Protein AF-A0A0D1Z682-F1 (afdb_monomer_lite)

InterPro domains:
  IPR002616 tRNA-guanine(15) transglycosylase-like [PF01702] (73-341)
  IPR002616 tRNA-guanine(15) transglycosylase-like [TIGR00449] (72-341)
  IPR004803 tRNA-guanine transglycosylase [TIGR00430] (72-340)
  IPR036511 Queuine tRNA-ribosyltransferase-like [G3DSA:3.20.20.105] (52-348)
  IPR036511 Queuine tRNA-ribosyltransferase-like [SSF51713] (62-341)

Structure (mmCIF, N/CA/C/O backbone):
data_AF-A0A0D1Z682-F1
#
_entry.id   AF-A0A0D1Z682-F1
#
loop_
_atom_site.group_PDB
_atom_site.id
_atom_site.type_symbol
_atom_site.label_atom_id
_atom_site.label_alt_id
_atom_site.label_comp_id
_atom_site.label_asym_id
_atom_site.label_entity_id
_atom_site.label_seq_id
_atom_site.pdbx_PDB_ins_code
_atom_site.Cartn_x
_atom_site.Cartn_y
_atom_site.Cartn_z
_atom_site.occupancy
_atom_site.B_iso_or_equiv
_atom_site.auth_seq_id
_atom_site.auth_comp_id
_atom_site.auth_asym_id
_atom_site.auth_atom_id
_atom_site.pdbx_PDB_model_num
ATOM 1 N N . MET A 1 1 ? -57.766 16.992 -7.139 1.00 34.31 1 MET A N 1
ATOM 2 C CA . MET A 1 1 ? -58.456 16.010 -8.002 1.00 34.31 1 MET A CA 1
ATOM 3 C C . MET A 1 1 ? -57.848 14.645 -7.687 1.00 34.31 1 MET A C 1
ATOM 5 O O . MET A 1 1 ? -56.644 14.502 -7.834 1.00 34.31 1 MET A O 1
ATOM 9 N N . ARG A 1 2 ? -58.614 13.731 -7.074 1.00 30.12 2 ARG A N 1
ATOM 10 C CA . ARG A 1 2 ? -58.179 12.359 -6.725 1.00 30.12 2 ARG A CA 1
ATOM 11 C C . ARG A 1 2 ? -58.286 11.432 -7.943 1.00 30.12 2 ARG A C 1
ATOM 13 O O . ARG A 1 2 ? -59.047 11.766 -8.845 1.00 30.12 2 ARG A O 1
ATOM 20 N N . LEU A 1 3 ? -57.608 10.277 -7.831 1.00 28.02 3 LEU A N 1
ATOM 21 C CA . LEU A 1 3 ? -57.695 8.972 -8.537 1.00 28.02 3 LEU A CA 1
ATOM 22 C C . LEU A 1 3 ? -56.283 8.594 -9.050 1.00 28.02 3 LEU A C 1
ATOM 24 O O . LEU A 1 3 ? -55.631 9.441 -9.640 1.00 28.02 3 LEU A O 1
ATOM 28 N N . THR A 1 4 ? -55.694 7.407 -8.878 1.00 30.62 4 THR A N 1
ATOM 29 C CA . THR A 1 4 ? -56.055 6.135 -8.222 1.00 30.62 4 THR A CA 1
ATOM 30 C C . THR A 1 4 ? -54.788 5.268 -8.133 1.00 30.62 4 THR A C 1
ATOM 32 O O . THR A 1 4 ? -53.846 5.452 -8.897 1.00 30.62 4 THR A O 1
ATOM 35 N N . SER A 1 5 ? -54.798 4.312 -7.207 1.00 32.88 5 SER A N 1
ATOM 36 C CA . SER A 1 5 ? -53.811 3.255 -6.963 1.00 32.88 5 SER A CA 1
ATOM 37 C C . SER A 1 5 ? -53.534 2.326 -8.154 1.00 32.88 5 SER A C 1
ATOM 39 O O . SER A 1 5 ? -54.472 1.898 -8.823 1.00 32.88 5 SER A O 1
ATOM 41 N N . GLY A 1 6 ? -52.282 1.882 -8.291 1.00 26.70 6 GLY A N 1
ATOM 42 C CA . GLY A 1 6 ? -51.899 0.720 -9.096 1.00 26.70 6 GLY A CA 1
ATOM 43 C C . GLY A 1 6 ? -50.639 0.067 -8.530 1.00 26.70 6 GLY A C 1
ATOM 44 O O . GLY A 1 6 ? -49.540 0.573 -8.721 1.00 26.70 6 GLY A O 1
ATOM 45 N N . ALA A 1 7 ? -50.805 -1.038 -7.803 1.00 28.64 7 ALA A N 1
ATOM 46 C CA . ALA A 1 7 ? -49.713 -1.926 -7.429 1.00 28.64 7 ALA A CA 1
ATOM 47 C C . ALA A 1 7 ? -49.334 -2.781 -8.644 1.00 28.64 7 ALA A C 1
ATOM 49 O O . ALA A 1 7 ? -50.204 -3.428 -9.226 1.00 28.64 7 ALA A O 1
ATOM 50 N N . ILE A 1 8 ? -48.052 -2.815 -9.007 1.00 28.89 8 ILE A N 1
ATOM 51 C CA . ILE A 1 8 ? -47.519 -3.774 -9.977 1.00 28.89 8 ILE A CA 1
ATOM 52 C C . ILE A 1 8 ? -46.281 -4.430 -9.365 1.00 28.89 8 ILE A C 1
ATOM 54 O O . ILE A 1 8 ? -45.268 -3.795 -9.089 1.00 28.89 8 ILE A O 1
ATOM 58 N N . ASN A 1 9 ? -46.430 -5.725 -9.116 1.00 29.06 9 ASN A N 1
ATOM 59 C CA . ASN A 1 9 ? -45.418 -6.665 -8.669 1.00 29.06 9 ASN A CA 1
ATOM 60 C C . ASN A 1 9 ? -44.794 -7.286 -9.928 1.00 29.06 9 ASN A C 1
ATOM 62 O O . ASN A 1 9 ? -45.524 -7.908 -10.699 1.00 29.06 9 ASN A O 1
ATOM 66 N N . VAL A 1 10 ? -43.488 -7.123 -10.162 1.00 29.28 10 VAL A N 1
ATOM 67 C CA . VAL A 1 10 ? -42.787 -7.838 -11.244 1.00 29.28 10 VAL A CA 1
ATOM 68 C C . VAL A 1 10 ? -41.435 -8.336 -10.742 1.00 29.28 10 VAL A C 1
ATOM 70 O O . VAL A 1 10 ? -40.470 -7.589 -10.617 1.00 29.28 10 VAL A O 1
ATOM 73 N N . ARG A 1 11 ? -41.385 -9.647 -10.483 1.00 28.69 11 ARG A N 1
ATOM 74 C CA . ARG A 1 11 ? -40.167 -10.462 -10.511 1.00 28.69 11 ARG A CA 1
ATOM 75 C C . ARG A 1 11 ? -39.637 -10.487 -11.946 1.00 28.69 11 ARG A C 1
ATOM 77 O O . ARG A 1 11 ? -40.374 -10.893 -12.841 1.00 28.69 11 ARG A O 1
ATOM 84 N N . ALA A 1 12 ? -38.367 -10.153 -12.153 1.00 31.06 12 ALA A N 1
ATOM 85 C CA . ALA A 1 12 ? -37.675 -10.397 -13.415 1.00 31.06 12 ALA A CA 1
ATOM 86 C C . ALA A 1 12 ? -36.599 -11.476 -13.217 1.00 31.06 12 ALA A C 1
ATOM 88 O O . ALA A 1 12 ? -35.565 -11.246 -12.596 1.00 31.06 12 ALA A O 1
ATOM 89 N N . ASN A 1 13 ? -36.890 -12.669 -13.741 1.00 28.73 13 ASN A N 1
ATOM 90 C CA . ASN A 1 13 ? -35.917 -13.706 -14.072 1.00 28.73 13 ASN A CA 1
ATOM 91 C C . ASN A 1 13 ? -35.217 -13.293 -15.373 1.00 28.73 13 ASN A C 1
ATOM 93 O O . ASN A 1 13 ? -35.901 -13.075 -16.372 1.00 28.73 13 ASN A O 1
ATOM 97 N N . ILE A 1 14 ? -33.884 -13.257 -15.395 1.00 28.58 14 ILE A N 1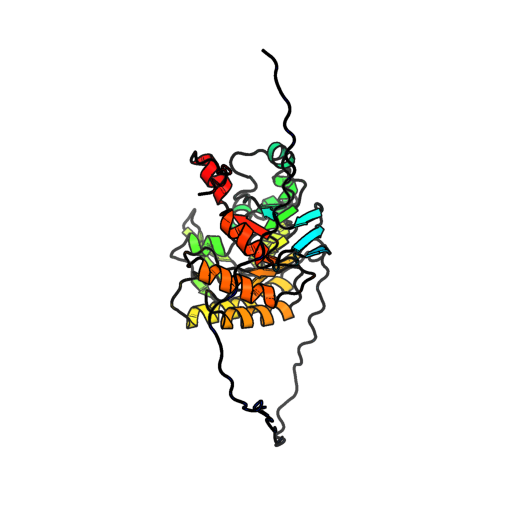
ATOM 98 C CA . ILE A 1 14 ? -33.106 -13.161 -16.637 1.00 28.58 14 ILE A CA 1
ATOM 99 C C . ILE A 1 14 ? -32.046 -14.267 -16.623 1.00 28.58 14 ILE A C 1
ATOM 101 O O . ILE A 1 14 ? -30.942 -14.097 -16.125 1.00 28.58 14 ILE A O 1
ATOM 105 N N . PHE A 1 15 ? -32.415 -15.420 -17.177 1.00 27.53 15 PHE A N 1
ATOM 106 C CA . PHE A 1 15 ? -31.502 -16.422 -17.724 1.00 27.53 15 PHE A CA 1
ATOM 107 C C . PHE A 1 15 ? -32.187 -17.006 -18.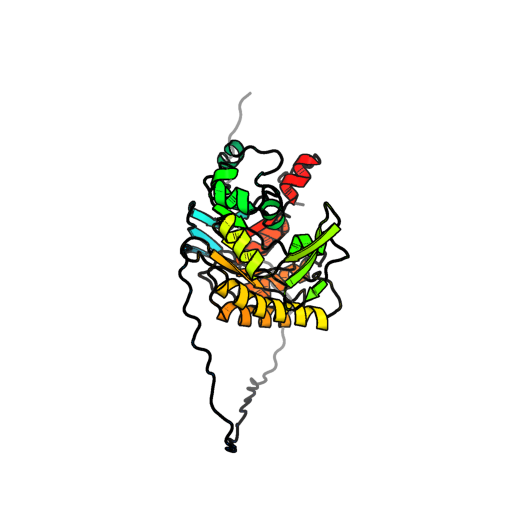956 1.00 27.53 15 PHE A C 1
ATOM 109 O O . PHE A 1 15 ? -33.027 -17.889 -18.828 1.00 27.53 15 PHE A O 1
ATOM 116 N N . HIS A 1 16 ? -31.868 -16.490 -20.144 1.00 26.36 16 HIS A N 1
ATOM 117 C CA . HIS A 1 16 ? -32.037 -17.232 -21.393 1.00 26.36 16 HIS A CA 1
ATOM 118 C C . HIS A 1 16 ? -31.362 -16.509 -22.561 1.00 26.36 16 HIS A C 1
ATOM 120 O O . HIS A 1 16 ? -31.971 -15.668 -23.210 1.00 26.36 16 HIS A O 1
ATOM 126 N N . THR A 1 17 ? -30.135 -16.917 -22.885 1.00 26.45 17 THR A N 1
ATOM 127 C CA . THR A 1 17 ? -29.610 -16.828 -24.257 1.00 26.45 17 THR A CA 1
ATOM 128 C C . THR A 1 17 ? -28.473 -17.829 -24.437 1.00 26.45 17 THR A C 1
ATOM 130 O O . THR A 1 17 ? -27.297 -17.524 -24.297 1.00 26.45 17 THR A O 1
ATOM 133 N N . ALA A 1 18 ? -28.844 -19.070 -24.747 1.00 26.00 18 ALA A N 1
ATOM 134 C CA . ALA A 1 18 ? -27.958 -20.042 -25.374 1.00 26.00 18 ALA A CA 1
ATOM 135 C C . ALA A 1 18 ? -28.811 -21.039 -26.163 1.00 26.00 18 ALA A C 1
ATOM 137 O O . ALA A 1 18 ? -29.516 -21.847 -25.560 1.00 26.00 18 ALA A O 1
ATOM 138 N N . LYS A 1 19 ? -28.754 -20.957 -27.498 1.00 27.47 19 LYS A N 1
ATOM 139 C CA . LYS A 1 19 ? -28.725 -22.091 -28.443 1.00 27.47 19 LYS A CA 1
ATOM 140 C C . LYS A 1 19 ? -29.002 -21.613 -29.865 1.00 27.47 19 LYS A C 1
ATOM 142 O O . LYS A 1 19 ? -30.110 -21.185 -30.155 1.00 27.47 19 LYS A O 1
ATOM 147 N N . ALA A 1 20 ? -28.026 -21.822 -30.743 1.00 26.23 20 ALA A N 1
ATOM 148 C CA . ALA A 1 20 ? -28.220 -22.536 -32.005 1.00 26.23 20 ALA A CA 1
ATOM 149 C C . ALA A 1 20 ? -26.874 -22.635 -32.734 1.00 26.23 20 ALA A C 1
ATOM 151 O O . ALA A 1 20 ? -26.481 -21.641 -33.315 1.00 26.23 20 ALA A O 1
ATOM 152 N N . ILE A 1 21 ? -26.205 -23.800 -32.708 1.00 28.91 21 ILE A N 1
ATOM 153 C CA . ILE A 1 21 ? -25.606 -24.464 -33.889 1.00 28.91 21 ILE A CA 1
ATOM 154 C C . ILE A 1 21 ? -25.585 -25.980 -33.597 1.00 28.91 21 ILE A C 1
ATOM 156 O O . ILE A 1 21 ? -25.164 -26.429 -32.533 1.00 28.91 21 ILE A O 1
ATOM 160 N N . THR A 1 22 ? -26.124 -26.753 -34.534 1.00 29.08 22 THR A N 1
ATOM 161 C CA . THR A 1 22 ? -26.471 -28.180 -34.475 1.00 29.08 22 THR A CA 1
ATOM 162 C C . THR A 1 22 ? -25.376 -29.126 -34.998 1.00 29.08 22 THR A C 1
ATOM 164 O O . THR A 1 22 ? -24.870 -28.943 -36.097 1.00 29.08 22 THR A O 1
ATOM 167 N N . THR A 1 23 ? -25.111 -30.182 -34.213 1.00 28.16 23 THR A N 1
ATOM 168 C CA . THR A 1 23 ? -24.868 -31.612 -34.550 1.00 28.16 23 THR A CA 1
ATOM 169 C C . THR A 1 23 ? -24.000 -32.038 -35.752 1.00 28.16 23 THR A C 1
ATOM 171 O O . THR A 1 23 ? -24.423 -31.901 -36.896 1.00 28.16 23 THR A O 1
ATOM 174 N N . ARG A 1 24 ? -22.947 -32.834 -35.475 1.00 25.44 24 ARG A N 1
ATOM 175 C CA . ARG A 1 24 ? -22.820 -34.272 -35.851 1.00 25.44 24 ARG A CA 1
ATOM 176 C C . ARG A 1 24 ? -21.665 -34.962 -35.078 1.00 25.44 24 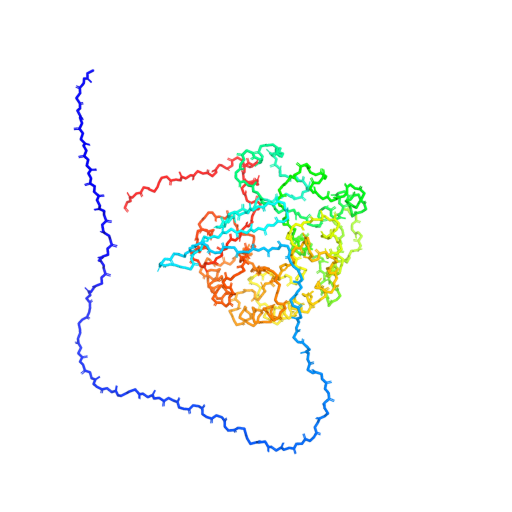ARG A C 1
ATOM 178 O O . ARG A 1 24 ? -20.758 -34.260 -34.643 1.00 25.44 24 ARG A O 1
ATOM 185 N N . PRO A 1 25 ? -21.702 -36.297 -34.860 1.00 30.86 25 PRO A N 1
ATOM 186 C CA . PRO A 1 25 ? -20.889 -36.982 -33.851 1.00 30.86 25 PRO A CA 1
ATOM 187 C C . PRO A 1 25 ? -19.700 -37.754 -34.447 1.00 30.86 25 PRO A C 1
ATOM 189 O O . PRO A 1 25 ? -19.856 -38.453 -35.443 1.00 30.86 25 PRO A O 1
ATOM 192 N N . HIS A 1 26 ? -18.541 -37.719 -33.785 1.00 28.77 26 HIS A N 1
ATOM 193 C CA . HIS A 1 26 ? -17.483 -38.716 -33.973 1.00 28.77 26 HIS A CA 1
ATOM 194 C C . HIS A 1 26 ? -16.818 -39.057 -32.635 1.00 28.77 26 HIS A C 1
ATOM 196 O O . HIS A 1 26 ? -16.382 -38.179 -31.895 1.00 28.77 26 HIS A O 1
ATOM 202 N N . LEU A 1 27 ? -16.773 -40.359 -32.340 1.00 27.61 27 LEU A N 1
ATOM 203 C CA . LEU A 1 27 ? -16.013 -40.959 -31.249 1.00 27.61 27 LEU A CA 1
ATOM 204 C C . LEU A 1 27 ? -14.507 -40.741 -31.458 1.00 27.61 27 LEU A C 1
ATOM 206 O O . LEU A 1 27 ? -13.980 -41.144 -32.492 1.00 27.61 27 LEU A O 1
ATOM 210 N N . ALA A 1 28 ? -13.806 -40.244 -30.437 1.00 28.08 28 ALA A N 1
ATOM 211 C CA . ALA A 1 28 ? -12.386 -40.522 -30.218 1.00 28.08 28 ALA A CA 1
ATOM 212 C C . ALA A 1 28 ? -12.018 -40.298 -28.738 1.00 28.08 28 ALA A C 1
ATOM 214 O O . ALA A 1 28 ? -12.538 -39.410 -28.072 1.00 28.08 28 ALA A O 1
ATOM 215 N N . ARG A 1 29 ? -11.163 -41.188 -28.234 1.00 27.22 29 ARG A N 1
ATOM 216 C CA . ARG A 1 29 ? -10.797 -41.450 -26.832 1.00 27.22 29 ARG A CA 1
ATOM 217 C C . ARG A 1 29 ? -10.006 -40.304 -26.169 1.00 27.22 29 ARG A C 1
ATOM 219 O O . ARG A 1 29 ? -9.329 -39.565 -26.880 1.00 27.22 29 ARG A O 1
ATOM 226 N N . PRO A 1 30 ? -9.985 -40.206 -24.824 1.00 28.98 30 PRO A N 1
ATOM 227 C CA . PRO A 1 30 ? -9.113 -39.264 -24.129 1.00 28.98 30 PRO A CA 1
ATOM 228 C C . PRO A 1 30 ? -7.648 -39.725 -24.188 1.00 28.98 30 PRO A C 1
ATOM 230 O O . PRO A 1 30 ? -7.302 -40.809 -23.718 1.00 28.98 30 PRO A O 1
ATOM 233 N N . TYR A 1 31 ? -6.787 -38.885 -24.764 1.00 27.20 31 TYR A N 1
ATOM 234 C CA . TYR A 1 31 ? -5.334 -39.003 -24.660 1.00 27.20 31 TYR A CA 1
ATOM 235 C C . TYR A 1 31 ? -4.888 -38.470 -23.294 1.00 27.20 31 TYR A C 1
ATOM 237 O O . TYR A 1 31 ? -4.933 -37.270 -23.037 1.00 27.20 31 TYR A O 1
ATOM 245 N N . ALA A 1 32 ? -4.458 -39.378 -22.421 1.00 27.05 32 ALA A N 1
ATOM 246 C CA . ALA A 1 32 ? -3.692 -39.057 -21.226 1.00 27.05 32 ALA A CA 1
ATOM 247 C C . ALA A 1 32 ? -2.210 -38.931 -21.614 1.00 27.05 32 ALA A C 1
ATOM 249 O O . ALA A 1 32 ? -1.637 -39.870 -22.164 1.00 27.05 32 ALA A O 1
ATOM 250 N N . PHE A 1 33 ? -1.590 -37.786 -21.331 1.00 25.84 33 PHE A N 1
ATOM 251 C CA . PHE A 1 33 ? -0.136 -37.630 -21.382 1.00 25.84 33 PHE A CA 1
ATOM 252 C C . PHE A 1 33 ? 0.453 -37.979 -20.008 1.00 25.84 33 PHE A C 1
ATOM 254 O O . PHE A 1 33 ? 0.129 -37.297 -19.036 1.00 25.84 33 PHE A O 1
ATOM 261 N N . PRO A 1 34 ? 1.332 -38.989 -19.889 1.00 28.48 34 PRO A N 1
ATOM 262 C CA . PRO A 1 34 ? 2.141 -39.171 -18.699 1.00 28.48 34 PRO A CA 1
ATOM 263 C C . PRO A 1 34 ? 3.485 -38.466 -18.909 1.00 28.48 34 PRO A C 1
ATOM 265 O O . PRO A 1 34 ? 4.316 -38.912 -19.698 1.00 28.48 34 PRO A O 1
ATOM 268 N N . VAL A 1 35 ? 3.730 -37.375 -18.186 1.00 28.47 35 VAL A N 1
ATOM 269 C CA . VAL A 1 35 ? 5.087 -36.835 -18.036 1.00 28.47 35 VAL A CA 1
ATOM 270 C C . VAL A 1 35 ? 5.659 -37.414 -16.745 1.00 28.47 35 VAL A C 1
ATOM 272 O O . VAL A 1 35 ? 5.465 -36.870 -15.664 1.00 28.47 35 VAL A O 1
ATOM 275 N N . SER A 1 36 ? 6.333 -38.562 -16.849 1.00 24.72 36 SER A N 1
ATOM 276 C CA . SER A 1 36 ? 7.194 -39.074 -15.780 1.00 24.72 36 SER A CA 1
ATOM 277 C C . SER A 1 36 ? 8.627 -38.618 -16.049 1.00 24.72 36 SER A C 1
ATOM 279 O O . SER A 1 36 ? 9.314 -39.192 -16.896 1.00 24.72 36 SER A O 1
ATOM 281 N N . ILE A 1 37 ? 9.098 -37.597 -15.338 1.00 28.19 37 ILE A N 1
ATOM 282 C CA . ILE A 1 37 ? 10.524 -37.262 -15.313 1.00 28.19 37 ILE A CA 1
ATOM 283 C C . ILE A 1 37 ? 11.161 -38.131 -14.226 1.00 28.19 37 ILE A C 1
ATOM 285 O O . ILE A 1 37 ? 10.944 -37.922 -13.035 1.00 28.19 37 ILE A O 1
ATOM 289 N N . ARG A 1 38 ? 11.917 -39.153 -14.641 1.00 24.69 38 ARG A N 1
ATOM 290 C CA . ARG A 1 38 ? 12.793 -39.919 -13.747 1.00 24.69 38 ARG A CA 1
ATOM 291 C C . ARG A 1 38 ? 14.069 -39.111 -13.525 1.00 24.69 38 ARG A C 1
ATOM 293 O O . ARG A 1 38 ? 14.864 -38.975 -14.448 1.00 24.69 38 ARG A O 1
ATOM 300 N N . TYR A 1 39 ? 14.284 -38.617 -12.310 1.00 27.52 39 TYR A N 1
ATOM 301 C CA . TYR A 1 39 ? 15.606 -38.164 -11.879 1.00 27.52 39 TYR A CA 1
ATOM 302 C C . TYR A 1 39 ? 16.444 -39.389 -11.495 1.00 27.52 39 TYR A C 1
ATOM 304 O O . TYR A 1 39 ? 16.193 -40.042 -10.484 1.00 27.52 39 TYR A O 1
ATOM 312 N N . THR A 1 40 ? 17.442 -39.719 -12.309 1.00 26.75 40 THR A N 1
ATOM 313 C CA . THR A 1 40 ? 18.557 -40.580 -11.902 1.00 26.75 40 THR A CA 1
ATOM 314 C C . THR A 1 40 ? 19.508 -39.748 -11.047 1.00 26.75 40 THR A C 1
ATOM 316 O O . THR A 1 40 ? 20.167 -38.844 -11.553 1.00 26.75 40 THR A O 1
ATOM 319 N N . SER A 1 41 ? 19.555 -40.034 -9.746 1.00 26.59 41 SER A N 1
ATOM 320 C CA . SER A 1 41 ? 20.523 -39.441 -8.822 1.00 26.59 41 SER A CA 1
ATOM 321 C C . SER A 1 41 ? 21.897 -40.077 -9.040 1.00 26.59 41 SER A C 1
ATOM 323 O O . SER A 1 41 ? 22.144 -41.207 -8.623 1.00 26.59 41 SER A O 1
ATOM 325 N N . THR A 1 42 ? 22.795 -39.361 -9.709 1.00 28.39 42 THR A N 1
ATOM 326 C CA . THR A 1 42 ? 24.240 -39.542 -9.541 1.00 28.39 42 THR A CA 1
ATOM 327 C C . THR A 1 42 ? 24.671 -38.695 -8.353 1.00 28.39 42 THR A C 1
ATOM 329 O O . THR A 1 42 ? 24.683 -37.467 -8.432 1.00 28.39 42 THR A O 1
ATOM 332 N N . MET A 1 43 ? 25.004 -39.355 -7.241 1.00 29.28 43 MET A N 1
ATOM 333 C CA . MET A 1 43 ? 25.613 -38.716 -6.078 1.00 29.28 43 MET A CA 1
ATOM 334 C C . MET A 1 43 ? 26.942 -38.072 -6.485 1.00 29.28 43 MET A C 1
ATOM 336 O O . MET A 1 43 ? 27.903 -38.754 -6.831 1.00 29.28 43 MET A O 1
ATOM 340 N N . SER A 1 44 ? 27.002 -36.749 -6.418 1.00 29.00 44 SER A N 1
ATOM 341 C CA . SER A 1 44 ? 28.245 -36.002 -6.268 1.00 29.00 44 SER A CA 1
ATOM 342 C C . SER A 1 44 ? 28.058 -35.080 -5.077 1.00 29.00 44 SER A C 1
ATOM 344 O O . SER A 1 44 ? 27.147 -34.258 -5.035 1.00 29.00 44 SER A O 1
ATOM 346 N N . THR A 1 45 ? 28.876 -35.313 -4.060 1.00 31.70 45 THR A N 1
ATOM 347 C CA . THR A 1 45 ? 28.912 -34.599 -2.788 1.00 31.70 45 THR A CA 1
ATOM 348 C C . THR A 1 45 ? 29.189 -33.115 -3.014 1.00 31.70 45 THR A C 1
ATOM 350 O O . THR A 1 45 ? 30.313 -32.742 -3.348 1.00 31.70 45 THR A O 1
ATOM 353 N N . MET A 1 46 ? 28.179 -32.271 -2.802 1.00 30.31 46 MET A N 1
ATOM 354 C CA . MET A 1 46 ? 28.341 -30.833 -2.600 1.00 30.31 46 MET A CA 1
ATOM 355 C C . MET A 1 46 ? 27.759 -30.435 -1.243 1.00 30.31 46 MET A C 1
ATOM 357 O O . MET A 1 46 ? 26.774 -31.000 -0.774 1.00 30.31 46 MET A O 1
ATOM 361 N N . SER A 1 47 ? 28.464 -29.514 -0.596 1.00 30.06 47 SER A N 1
ATOM 362 C CA . SER A 1 47 ? 28.345 -29.116 0.803 1.00 30.06 47 SER A CA 1
ATOM 363 C C . SER A 1 47 ? 26.942 -28.653 1.216 1.00 30.06 47 SER A C 1
ATOM 365 O O . SER A 1 47 ? 26.385 -27.735 0.617 1.00 30.06 47 SER A O 1
ATOM 367 N N . SER A 1 48 ? 26.437 -29.217 2.317 1.00 30.36 48 SER A N 1
ATOM 368 C CA . SER A 1 48 ? 25.493 -28.571 3.246 1.00 30.36 48 SER A CA 1
ATOM 369 C C . SER A 1 48 ? 26.025 -27.181 3.634 1.00 30.36 48 SER A C 1
ATOM 371 O O . SER A 1 48 ? 27.227 -27.059 3.847 1.00 30.36 48 SER A O 1
ATOM 373 N N . SER A 1 49 ? 25.281 -26.089 3.789 1.00 31.62 49 SER A N 1
ATOM 374 C CA . SER A 1 49 ? 23.882 -25.843 4.169 1.00 31.62 49 SER A CA 1
ATOM 375 C C . SER A 1 49 ? 23.651 -24.324 4.018 1.00 31.62 49 SER A C 1
ATOM 377 O O . SER A 1 49 ? 24.557 -23.558 4.333 1.00 31.62 49 SER A O 1
ATOM 379 N N . SER A 1 50 ? 22.487 -23.843 3.581 1.00 28.95 50 SER A N 1
ATOM 380 C CA . SER A 1 50 ? 21.504 -23.297 4.528 1.00 28.95 50 SER A CA 1
ATOM 381 C C . SER A 1 50 ? 20.075 -23.529 4.031 1.00 28.95 50 SER A C 1
ATOM 383 O O . SER A 1 50 ? 19.626 -22.906 3.070 1.00 28.95 50 SER A O 1
ATOM 385 N N . VAL A 1 51 ? 19.353 -24.415 4.711 1.00 33.06 51 VAL A N 1
ATOM 386 C CA . VAL A 1 51 ? 17.890 -24.434 4.667 1.00 33.06 51 VAL A CA 1
ATOM 387 C C . VAL A 1 51 ? 17.447 -23.183 5.422 1.00 33.06 51 VAL A C 1
ATOM 389 O O . VAL A 1 51 ? 17.766 -23.044 6.601 1.00 33.06 51 VAL A O 1
ATOM 392 N N . THR A 1 52 ? 16.811 -22.235 4.737 1.00 36.56 52 THR A N 1
ATOM 393 C CA . THR A 1 52 ? 16.165 -21.088 5.379 1.00 36.56 52 THR A CA 1
ATOM 394 C C . THR A 1 52 ? 15.079 -21.619 6.307 1.00 36.56 52 THR A C 1
ATOM 396 O O . THR A 1 52 ? 14.212 -22.383 5.879 1.00 36.56 52 THR A O 1
ATOM 399 N N . GLU A 1 53 ? 15.154 -21.275 7.594 1.00 37.12 53 GLU A N 1
ATOM 400 C CA . GLU A 1 53 ? 14.065 -21.575 8.521 1.00 37.12 53 GLU A CA 1
ATOM 401 C C . GLU A 1 53 ? 12.754 -20.968 7.996 1.00 37.12 53 GLU A C 1
ATOM 403 O O . GLU A 1 53 ? 12.785 -19.891 7.390 1.00 37.12 53 GLU A O 1
ATOM 408 N N . PRO A 1 54 ? 11.600 -21.632 8.198 1.00 44.09 54 PRO A N 1
ATOM 409 C CA . PRO A 1 54 ? 10.317 -21.040 7.852 1.00 44.09 54 PRO A CA 1
ATOM 410 C C . PRO A 1 54 ? 10.184 -19.708 8.592 1.00 44.09 54 PRO A C 1
ATOM 412 O O . PRO A 1 54 ? 10.290 -19.673 9.818 1.00 44.09 54 PRO A O 1
ATOM 415 N N . HIS A 1 55 ? 9.979 -18.617 7.849 1.00 54.28 55 HIS A N 1
ATOM 416 C CA . HIS A 1 55 ? 9.756 -17.298 8.432 1.00 54.28 55 HIS A CA 1
ATOM 417 C C . HIS A 1 55 ? 8.619 -17.400 9.453 1.00 54.28 55 HIS A C 1
ATOM 419 O O . HIS A 1 55 ? 7.470 -17.679 9.106 1.00 54.28 55 HIS A O 1
ATOM 425 N N . THR A 1 56 ? 8.948 -17.231 10.732 1.00 55.81 56 THR A N 1
ATOM 426 C CA . THR A 1 56 ? 7.962 -17.171 11.805 1.00 55.81 56 THR A CA 1
ATOM 427 C C . THR A 1 56 ? 7.059 -15.975 11.544 1.00 55.81 56 THR A C 1
ATOM 429 O O . THR A 1 56 ? 7.536 -14.847 11.406 1.00 55.81 56 THR A O 1
ATOM 432 N N . ARG A 1 57 ? 5.748 -16.233 11.433 1.00 66.06 57 ARG A N 1
ATOM 433 C CA . ARG A 1 57 ? 4.729 -15.200 11.219 1.00 66.06 57 ARG A CA 1
ATOM 434 C C . ARG A 1 57 ? 4.943 -14.079 12.232 1.00 66.06 57 ARG A C 1
ATOM 436 O O . ARG A 1 57 ? 4.871 -14.325 13.437 1.00 66.06 57 ARG A O 1
ATOM 443 N N . GLN A 1 58 ? 5.218 -12.867 11.746 1.00 67.94 58 GLN A N 1
ATOM 444 C CA . GLN A 1 58 ? 5.346 -11.722 12.639 1.00 67.94 58 GLN A CA 1
ATOM 445 C C . GLN A 1 58 ? 4.015 -11.491 13.367 1.00 67.94 58 GLN A C 1
ATOM 447 O O . GLN A 1 58 ? 2.948 -11.693 12.771 1.00 67.94 58 GLN A O 1
ATOM 452 N N . PRO A 1 59 ? 4.057 -11.086 14.646 1.00 79.31 59 PRO A N 1
ATOM 453 C CA . PRO A 1 59 ? 2.848 -10.688 15.341 1.00 79.31 59 PRO A CA 1
ATOM 454 C C . PRO A 1 59 ? 2.157 -9.546 14.587 1.00 79.31 59 PRO A C 1
ATOM 456 O O . PRO A 1 59 ? 2.796 -8.780 13.869 1.00 79.31 59 PRO A O 1
ATOM 459 N N . SER A 1 60 ? 0.834 -9.475 14.681 1.00 87.06 60 SER A N 1
ATOM 460 C CA . SER A 1 60 ? 0.041 -8.528 13.905 1.00 87.06 60 SER A CA 1
ATOM 461 C C . SER A 1 60 ? -1.203 -8.138 14.682 1.00 87.06 60 SER A C 1
ATOM 463 O O . SER A 1 60 ? -1.939 -9.005 15.153 1.00 87.06 60 SER A O 1
ATOM 465 N N . ALA A 1 61 ? -1.453 -6.832 14.767 1.00 91.06 61 ALA A N 1
ATOM 466 C CA . ALA A 1 61 ? -2.702 -6.290 15.302 1.00 91.06 61 ALA A CA 1
ATOM 467 C C . ALA A 1 61 ? -3.911 -6.546 14.388 1.00 91.06 61 ALA A C 1
ATOM 469 O O . ALA A 1 61 ? -5.050 -6.345 14.804 1.00 91.06 61 ALA A O 1
ATOM 470 N N . LEU A 1 62 ? -3.671 -6.929 13.132 1.00 96.19 62 LEU A N 1
ATOM 471 C CA . LEU A 1 62 ? -4.702 -7.104 12.123 1.00 96.19 62 LEU A CA 1
ATOM 472 C C . LEU A 1 62 ? -5.359 -8.474 12.243 1.00 96.19 62 LEU A C 1
ATOM 474 O O . LEU A 1 62 ? -4.709 -9.519 12.148 1.00 96.19 62 LEU A O 1
ATOM 478 N N . THR A 1 63 ? -6.685 -8.459 12.336 1.00 96.25 63 THR A N 1
ATOM 479 C CA . THR A 1 63 ? -7.520 -9.644 12.127 1.00 96.25 63 THR A CA 1
ATOM 480 C C . THR A 1 63 ? -8.515 -9.397 10.996 1.00 96.25 63 THR A C 1
ATOM 482 O O . THR A 1 63 ? -8.881 -8.259 10.693 1.00 96.25 63 THR A O 1
ATOM 485 N N . PHE A 1 64 ? -8.899 -10.472 10.310 1.00 97.44 64 PHE A N 1
ATOM 486 C CA . PHE A 1 64 ? -9.716 -10.418 9.102 1.00 97.44 64 PHE A CA 1
ATOM 487 C C . PHE A 1 64 ? -10.867 -11.417 9.205 1.00 97.44 64 PHE A C 1
ATOM 489 O O . PHE A 1 64 ? -10.642 -12.630 9.193 1.00 97.44 64 PHE A O 1
ATOM 496 N N . ASP A 1 65 ? -12.091 -10.897 9.251 1.00 97.81 65 ASP A N 1
ATOM 497 C CA . ASP A 1 65 ? -13.314 -11.688 9.355 1.00 97.81 65 ASP A CA 1
ATOM 498 C C . ASP A 1 65 ? -14.032 -11.713 8.008 1.00 97.81 65 ASP A C 1
ATOM 500 O O . ASP A 1 65 ? -14.600 -10.711 7.573 1.00 97.81 65 ASP A O 1
ATOM 504 N N . LEU A 1 66 ? -14.014 -12.860 7.331 1.00 97.69 66 LEU A N 1
ATOM 505 C CA . LEU A 1 66 ? -14.739 -13.057 6.077 1.00 97.69 66 LEU A CA 1
ATOM 506 C C . LEU A 1 66 ? -16.202 -13.431 6.358 1.00 97.69 66 LEU A C 1
ATOM 508 O O . LEU A 1 66 ? -16.469 -14.505 6.892 1.00 97.69 66 LEU A O 1
ATOM 512 N N . HIS A 1 67 ? -17.145 -12.586 5.937 1.00 97.62 67 HIS A N 1
ATOM 513 C CA . HIS A 1 67 ? -18.580 -12.782 6.195 1.00 97.62 67 HIS A CA 1
ATOM 514 C C . HIS A 1 67 ? -19.287 -13.549 5.087 1.00 97.62 67 HIS A C 1
ATOM 516 O O . HIS A 1 67 ? -20.183 -14.352 5.342 1.00 97.62 67 HIS A O 1
ATOM 522 N N . GLY A 1 68 ? -18.917 -13.285 3.836 1.00 97.19 68 GLY A N 1
ATOM 523 C CA . GLY A 1 68 ? -19.628 -13.842 2.696 1.00 97.19 68 GLY A CA 1
ATOM 524 C C . GLY A 1 68 ? -18.915 -13.638 1.372 1.00 97.19 68 GLY A C 1
ATOM 525 O O . GLY A 1 68 ? -17.982 -12.843 1.247 1.00 97.19 68 GLY A O 1
ATOM 526 N N . ARG A 1 69 ? -19.379 -14.388 0.372 1.00 97.19 69 ARG A N 1
ATOM 527 C CA . ARG A 1 69 ? -18.855 -14.382 -0.995 1.00 97.19 69 ARG A CA 1
ATOM 528 C C . ARG A 1 69 ? -20.000 -14.247 -1.980 1.00 97.19 69 ARG A C 1
ATOM 530 O O . ARG A 1 69 ? -21.090 -14.774 -1.752 1.00 97.19 69 ARG A O 1
ATOM 537 N N . CYS A 1 70 ? -19.732 -13.577 -3.089 1.00 97.50 70 CYS A N 1
ATOM 538 C CA . CYS A 1 70 ? -20.623 -13.614 -4.233 1.00 97.50 70 CYS A CA 1
ATOM 539 C C . CYS A 1 70 ? -20.602 -15.017 -4.858 1.00 97.50 70 CYS A C 1
ATOM 541 O O . CYS A 1 70 ? -19.548 -15.632 -4.985 1.00 97.50 70 CYS A O 1
ATOM 543 N N . SER A 1 71 ? -21.759 -15.529 -5.277 1.00 96.75 71 SER A N 1
ATOM 544 C CA . SER A 1 71 ? -21.853 -16.818 -5.976 1.00 96.75 71 SER A CA 1
ATOM 545 C C . SER A 1 71 ? -21.468 -16.740 -7.458 1.00 96.75 71 SER A C 1
ATOM 547 O O . SER A 1 71 ? -21.234 -17.773 -8.079 1.00 96.75 71 SER A O 1
ATOM 549 N N . ALA A 1 72 ? -21.424 -15.532 -8.029 1.00 96.75 72 ALA A N 1
ATOM 550 C CA . ALA A 1 72 ? -21.207 -15.290 -9.457 1.00 96.75 72 ALA A CA 1
ATOM 551 C C . ALA A 1 72 ? -19.871 -14.596 -9.779 1.00 96.75 72 ALA A C 1
ATOM 553 O O . ALA A 1 72 ? -19.527 -14.448 -10.949 1.00 96.75 72 ALA A O 1
ATOM 554 N N . SER A 1 73 ? -19.129 -14.140 -8.769 1.00 97.69 73 SER A N 1
ATOM 555 C CA . SER A 1 73 ? -17.853 -13.435 -8.932 1.00 97.69 73 SER A CA 1
ATOM 556 C C . SER A 1 73 ? -16.917 -13.730 -7.759 1.00 97.69 73 SER A C 1
ATOM 558 O O . SER A 1 73 ? -17.293 -14.433 -6.824 1.00 97.69 73 SER A O 1
ATOM 560 N N . LYS A 1 74 ? -15.700 -13.177 -7.781 1.00 98.06 74 LYS A N 1
ATOM 561 C CA . LYS A 1 74 ? -14.718 -13.319 -6.693 1.00 98.06 74 LYS A CA 1
ATOM 562 C C . LYS A 1 74 ? -14.944 -12.316 -5.555 1.00 98.06 74 LYS A C 1
ATOM 564 O O . LYS A 1 74 ? -14.144 -12.277 -4.624 1.00 98.06 74 LYS A O 1
ATOM 569 N N . ALA A 1 75 ? -16.008 -11.511 -5.625 1.00 98.38 75 ALA A N 1
ATOM 570 C CA . ALA A 1 75 ? -16.318 -10.487 -4.635 1.00 98.38 75 ALA A CA 1
ATOM 571 C C . ALA A 1 75 ? -16.590 -11.078 -3.248 1.00 98.38 75 ALA A C 1
ATOM 573 O O . ALA A 1 75 ? -17.171 -12.161 -3.103 1.00 98.38 75 ALA A O 1
ATOM 574 N N . ARG A 1 76 ? -16.189 -10.327 -2.223 1.00 98.06 76 ARG A N 1
ATOM 575 C CA . ARG A 1 76 ? -16.203 -10.746 -0.821 1.00 98.06 76 ARG A CA 1
ATOM 576 C C . ARG A 1 76 ? -16.655 -9.589 0.055 1.00 98.06 76 ARG A C 1
ATOM 578 O O . ARG A 1 76 ? -16.376 -8.438 -0.263 1.00 98.06 76 ARG A O 1
ATOM 585 N N . ALA A 1 77 ? -17.329 -9.915 1.149 1.00 98.06 77 ALA A N 1
ATOM 586 C CA . ALA A 1 77 ? -17.639 -8.969 2.211 1.00 98.06 77 ALA A CA 1
ATOM 587 C C . ALA A 1 77 ? -16.921 -9.417 3.483 1.00 98.06 77 ALA A C 1
ATOM 589 O O . ALA A 1 77 ? -17.031 -10.583 3.878 1.00 98.06 77 ALA A O 1
ATOM 590 N N . SER A 1 78 ? -16.183 -8.509 4.110 1.00 98.06 78 SER A N 1
ATOM 591 C CA . SER A 1 78 ? -15.389 -8.809 5.300 1.00 98.06 78 SER A CA 1
ATOM 592 C C . SER A 1 78 ? -15.272 -7.604 6.228 1.00 98.06 78 SER A C 1
ATOM 594 O O . SER A 1 78 ? -15.577 -6.470 5.857 1.00 98.06 78 SER A O 1
ATOM 596 N N . THR A 1 79 ? -14.832 -7.853 7.457 1.00 98.19 79 THR A N 1
ATOM 597 C CA . THR A 1 79 ? -14.410 -6.811 8.392 1.00 98.19 79 THR A CA 1
ATOM 598 C C . THR A 1 79 ? -12.923 -6.958 8.672 1.00 98.19 79 THR A C 1
ATOM 600 O O . THR A 1 79 ? -12.440 -8.039 9.003 1.00 98.19 79 THR A O 1
ATOM 603 N N . LEU A 1 80 ? -12.206 -5.849 8.529 1.00 97.50 80 LEU A N 1
ATOM 604 C CA . LEU A 1 80 ? -10.805 -5.712 8.881 1.00 97.50 80 LEU A CA 1
ATOM 605 C C . LEU A 1 80 ? -10.713 -5.020 10.237 1.00 97.50 80 LEU A C 1
ATOM 607 O O . LEU A 1 80 ? -11.161 -3.882 10.370 1.00 97.50 80 LEU A O 1
ATOM 611 N N . HIS A 1 81 ? -10.141 -5.680 11.236 1.00 97.75 81 HIS A N 1
ATOM 612 C CA . HIS A 1 81 ? -9.898 -5.057 12.535 1.00 97.75 81 HIS A CA 1
ATOM 613 C C . HIS A 1 81 ? -8.476 -4.527 12.587 1.00 97.75 81 HIS A C 1
ATOM 615 O O . HIS A 1 81 ? -7.528 -5.229 12.240 1.00 97.75 81 HIS A O 1
ATOM 621 N N . LEU A 1 82 ? -8.353 -3.274 13.004 1.00 97.56 82 LEU A N 1
ATOM 622 C CA . LEU A 1 82 ? -7.105 -2.535 13.117 1.00 97.56 82 LEU A CA 1
ATOM 623 C C . LEU A 1 82 ? -7.072 -1.818 14.480 1.00 97.56 82 LEU A C 1
ATOM 625 O O . LEU A 1 82 ? -8.125 -1.671 15.112 1.00 97.56 82 LEU A O 1
ATOM 629 N N . PRO A 1 83 ? -5.894 -1.362 14.943 1.00 96.19 83 PRO A N 1
ATOM 630 C CA . PRO A 1 83 ? -5.746 -0.728 16.254 1.00 96.19 83 PRO A CA 1
ATOM 631 C C . PRO A 1 83 ? -6.696 0.450 16.514 1.00 96.19 83 PRO A C 1
ATOM 633 O O . PRO A 1 83 ? -7.183 0.589 17.634 1.00 96.19 83 PRO A O 1
ATOM 636 N N . HIS A 1 84 ? -6.994 1.267 15.497 1.00 96.25 84 HIS A N 1
ATOM 637 C CA . HIS A 1 84 ? -7.877 2.437 15.609 1.00 96.25 84 HIS A CA 1
ATOM 638 C C . HIS A 1 84 ? -9.294 2.187 15.055 1.00 96.25 84 HIS A C 1
ATOM 640 O O . HIS A 1 84 ? -10.004 3.112 14.656 1.00 96.25 84 HIS A O 1
ATOM 646 N N . GLY A 1 85 ? -9.739 0.927 15.063 1.00 95.38 85 GLY A N 1
ATOM 647 C CA . GLY A 1 85 ? -11.129 0.539 14.836 1.00 95.38 85 GLY A CA 1
ATOM 648 C C . GLY A 1 85 ? -11.335 -0.375 13.633 1.00 95.38 85 GLY A C 1
ATOM 649 O O . GLY A 1 85 ? -10.467 -0.549 12.781 1.00 95.38 85 GLY A O 1
ATOM 650 N N . SER A 1 86 ? -12.516 -0.978 13.558 1.00 96.94 86 SER A N 1
ATOM 651 C CA . SER A 1 86 ? -12.863 -1.903 12.480 1.00 96.94 86 SER A CA 1
ATOM 652 C C . SER A 1 86 ? -13.285 -1.175 11.201 1.00 96.94 86 SER A C 1
ATOM 654 O O . SER A 1 86 ? -13.924 -0.122 11.238 1.00 96.94 86 SER A O 1
ATOM 656 N N . VAL A 1 87 ? -12.982 -1.784 10.058 1.00 95.88 87 VAL A N 1
ATOM 657 C CA . VAL A 1 87 ? -13.260 -1.270 8.716 1.00 95.88 87 VAL A CA 1
ATOM 658 C C . VAL A 1 87 ? -14.045 -2.317 7.928 1.00 95.88 87 VAL A C 1
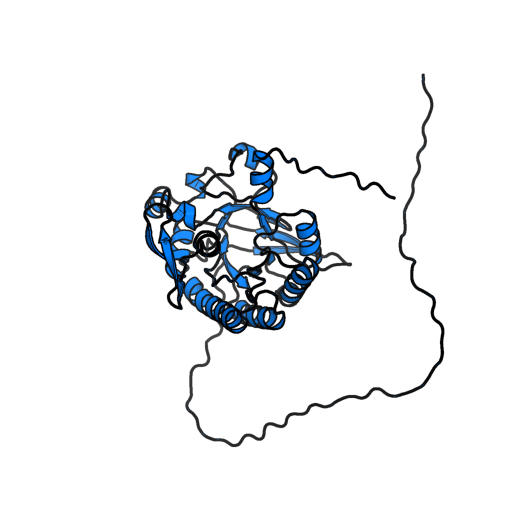ATOM 660 O O . VAL A 1 87 ? -13.661 -3.485 7.881 1.00 95.88 87 VAL A O 1
ATOM 663 N N . GLN A 1 88 ? -15.154 -1.911 7.308 1.00 96.94 88 GLN A N 1
ATOM 664 C CA . GLN A 1 88 ? -15.921 -2.782 6.415 1.00 96.94 88 GLN A CA 1
ATOM 665 C C . GLN A 1 88 ? -15.278 -2.815 5.031 1.00 96.94 88 GLN A C 1
ATOM 667 O O . GLN A 1 88 ? -14.896 -1.771 4.506 1.00 96.94 88 GLN A O 1
ATOM 672 N N . LEU A 1 89 ? -15.177 -4.007 4.449 1.00 96.88 89 LEU A N 1
ATOM 673 C CA . LEU A 1 89 ? -14.615 -4.235 3.124 1.00 96.88 89 LEU A CA 1
ATOM 674 C C . LEU A 1 89 ? -15.702 -4.750 2.158 1.00 96.88 89 LEU A C 1
ATOM 676 O O . LEU A 1 89 ? -16.518 -5.589 2.559 1.00 96.88 89 LEU A O 1
ATOM 680 N N . PRO A 1 90 ? -15.712 -4.290 0.890 1.00 96.56 90 PRO A N 1
ATOM 681 C CA . PRO A 1 90 ? -14.689 -3.453 0.260 1.00 96.56 90 PRO A CA 1
ATOM 682 C C . PRO A 1 90 ? -14.735 -1.966 0.664 1.00 96.56 90 PRO A C 1
ATOM 684 O O . PRO A 1 90 ? -15.804 -1.438 0.963 1.00 96.56 90 PRO A O 1
ATOM 687 N N . ILE A 1 91 ? -13.583 -1.282 0.642 1.00 95.12 91 ILE A N 1
ATOM 688 C CA . ILE A 1 91 ? -13.451 0.141 1.006 1.00 95.12 91 ILE A CA 1
ATOM 689 C C . ILE A 1 91 ? -12.671 0.956 -0.028 1.00 95.12 91 ILE A C 1
ATOM 691 O O . ILE A 1 91 ? -11.680 0.498 -0.595 1.00 95.12 91 ILE A O 1
ATOM 695 N N . PHE A 1 92 ? -13.088 2.210 -0.201 1.00 93.44 92 PHE A N 1
ATOM 696 C CA . PHE A 1 92 ? -12.314 3.255 -0.859 1.00 93.44 92 PHE A CA 1
ATOM 697 C C . PHE A 1 92 ? -11.721 4.215 0.184 1.00 93.44 92 PHE A C 1
ATOM 699 O O . PHE A 1 92 ? -12.450 4.762 1.012 1.00 93.44 92 PHE A O 1
ATOM 706 N N . MET A 1 93 ? -10.407 4.425 0.131 1.00 92.75 93 MET A N 1
ATOM 707 C CA . MET A 1 93 ? -9.650 5.273 1.047 1.00 92.75 93 MET A CA 1
ATOM 708 C C . MET A 1 93 ? -9.375 6.641 0.406 1.00 92.75 93 MET A C 1
ATOM 710 O O . MET A 1 93 ? -8.730 6.713 -0.646 1.00 92.75 93 MET A O 1
ATOM 714 N N . PRO A 1 94 ? -9.805 7.752 1.028 1.00 89.25 94 PRO A N 1
ATOM 715 C CA . PRO A 1 94 ? -9.404 9.078 0.584 1.00 89.25 94 PRO A CA 1
ATOM 716 C C . PRO A 1 94 ? -7.931 9.344 0.939 1.00 89.25 94 PRO A C 1
ATOM 718 O O . PRO A 1 94 ? -7.421 8.872 1.958 1.00 89.25 94 PRO A O 1
ATOM 721 N N . VAL A 1 95 ? -7.246 10.126 0.099 1.00 87.38 95 VAL A N 1
ATOM 722 C CA . VAL A 1 95 ? -5.802 10.389 0.225 1.00 87.38 95 VAL A CA 1
ATOM 723 C C . VAL A 1 95 ? -5.526 11.754 0.866 1.00 87.38 95 VAL A C 1
ATOM 725 O O . VAL A 1 95 ? -5.836 12.803 0.296 1.00 87.38 95 VAL A O 1
ATOM 728 N N . ALA A 1 96 ? -4.872 11.735 2.026 1.00 82.00 96 ALA A N 1
ATOM 729 C CA . ALA A 1 96 ? -4.419 12.877 2.809 1.00 82.00 96 ALA A CA 1
ATOM 730 C C . ALA A 1 96 ? -2.913 13.139 2.598 1.00 82.00 96 ALA A C 1
ATOM 732 O O . ALA A 1 96 ? -2.039 12.552 3.243 1.00 82.00 96 ALA A O 1
ATOM 733 N N . THR A 1 97 ? -2.595 14.059 1.683 1.00 72.44 97 THR A N 1
ATOM 734 C CA . THR A 1 97 ? -1.218 14.319 1.219 1.00 72.44 97 THR A CA 1
ATOM 735 C C . THR A 1 97 ? -0.327 15.000 2.268 1.00 72.44 97 THR A C 1
ATOM 737 O O . THR A 1 97 ? 0.882 14.840 2.207 1.00 72.44 97 THR A O 1
ATOM 740 N N . GLN A 1 98 ? -0.880 15.730 3.242 1.00 75.31 98 GLN A N 1
ATOM 741 C CA . GLN A 1 98 ? -0.118 16.389 4.318 1.00 75.31 98 GLN A CA 1
ATOM 742 C C . GLN A 1 98 ? -0.914 16.388 5.616 1.00 75.31 98 GLN A C 1
ATOM 744 O O . GLN A 1 98 ? -1.319 17.441 6.108 1.00 75.31 98 GLN A O 1
ATOM 749 N N . ALA A 1 99 ? -1.212 15.197 6.129 1.00 71.62 99 ALA A N 1
ATOM 750 C CA . ALA A 1 99 ? -1.999 15.084 7.353 1.00 71.62 99 ALA A CA 1
ATOM 751 C C . ALA A 1 99 ? -3.393 15.762 7.252 1.00 71.62 99 ALA A C 1
ATOM 753 O O . ALA A 1 99 ? -3.978 16.202 8.232 1.00 71.62 99 ALA A O 1
ATOM 754 N N . SER A 1 100 ? -3.902 15.938 6.034 1.00 73.62 100 SER A N 1
ATOM 755 C CA . SER A 1 100 ? -5.151 16.647 5.781 1.00 73.62 100 SER A CA 1
ATOM 756 C C . SER A 1 100 ? -5.763 16.176 4.472 1.00 73.62 100 SER A C 1
ATOM 758 O O . SER A 1 100 ? -5.069 16.035 3.456 1.00 73.62 100 SER A O 1
ATOM 760 N N . LEU A 1 101 ? -7.075 15.940 4.495 1.00 75.31 101 LEU A N 1
ATOM 761 C CA . LEU A 1 101 ? -7.874 15.853 3.282 1.00 75.31 101 LEU A CA 1
ATOM 762 C C . LEU A 1 101 ? -8.188 17.269 2.821 1.00 75.31 101 LEU A C 1
ATOM 764 O O . LEU A 1 101 ? -8.790 18.063 3.540 1.00 75.31 101 LEU A O 1
ATOM 768 N N . LYS A 1 102 ? -7.764 17.606 1.605 1.00 72.62 102 LYS A N 1
ATOM 769 C CA . LYS A 1 102 ? -8.017 18.938 1.055 1.00 72.62 102 LYS A CA 1
ATOM 770 C C . LYS A 1 102 ? -9.524 19.175 0.946 1.00 72.62 102 LYS A C 1
ATOM 772 O O . LYS A 1 102 ? -10.209 18.429 0.255 1.00 72.62 102 LYS A O 1
ATOM 777 N N . GLY A 1 103 ? -9.999 20.236 1.596 1.00 72.31 103 GLY A N 1
ATOM 778 C CA . GLY A 1 103 ? -11.392 20.680 1.531 1.00 72.31 103 GLY A CA 1
ATOM 779 C C . GLY A 1 103 ? -12.342 20.047 2.551 1.00 72.31 103 GLY A C 1
ATOM 780 O O . GLY A 1 103 ? -13.525 20.361 2.495 1.00 72.31 103 GLY A O 1
ATOM 781 N N . LEU A 1 104 ? -11.855 19.203 3.471 1.00 77.19 104 LEU A N 1
ATOM 782 C CA . LEU A 1 104 ? -12.665 18.603 4.538 1.00 77.19 104 LEU A CA 1
ATOM 783 C C . LEU A 1 104 ? -11.977 18.753 5.897 1.00 77.19 104 LEU A C 1
ATOM 785 O O . LEU A 1 104 ? -10.765 18.550 6.003 1.00 77.19 104 LEU A O 1
ATOM 789 N N . THR A 1 105 ? -12.744 19.082 6.936 1.00 79.12 105 THR A N 1
ATOM 790 C CA . THR A 1 105 ? -12.266 18.976 8.323 1.00 79.12 105 THR A CA 1
ATOM 791 C C . THR A 1 105 ? -12.329 17.521 8.800 1.00 79.12 105 THR A C 1
ATOM 793 O O . THR A 1 105 ? -13.073 16.721 8.220 1.00 79.12 105 THR A O 1
ATOM 796 N N . PRO A 1 106 ? -11.578 17.147 9.854 1.00 74.31 106 PRO A N 1
ATOM 797 C CA . PRO A 1 106 ? -11.736 15.846 10.486 1.00 74.31 106 PRO A CA 1
ATOM 798 C C . PRO A 1 106 ? -13.192 15.564 10.859 1.00 74.31 106 PRO A C 1
ATOM 800 O O . PRO A 1 106 ? -13.682 14.515 10.463 1.00 74.31 106 PRO A O 1
ATOM 803 N N . GLU A 1 107 ? -13.919 16.505 11.482 1.00 77.88 107 GLU A N 1
ATOM 804 C CA . GLU A 1 107 ? -15.322 16.284 11.876 1.00 77.88 107 GLU A CA 1
ATOM 805 C C . GLU A 1 107 ? -16.217 15.954 10.672 1.00 77.88 107 GLU A C 1
ATOM 807 O O . GLU A 1 107 ? -16.998 15.008 10.717 1.00 77.88 107 GLU A O 1
ATOM 812 N N . GLN A 1 108 ? -16.044 16.665 9.552 1.00 81.06 108 GLN A N 1
ATOM 813 C CA . GLN A 1 108 ? -16.783 16.376 8.318 1.00 81.06 108 GLN A CA 1
ATOM 814 C C . GLN A 1 108 ? -16.459 14.991 7.752 1.00 81.06 108 GLN A C 1
ATOM 816 O O . GLN A 1 108 ? -17.310 14.372 7.119 1.00 81.06 108 GLN A O 1
ATOM 821 N N . LEU A 1 109 ? -15.230 14.505 7.946 1.00 75.88 109 LEU A N 1
ATOM 822 C CA . LEU A 1 109 ? -14.846 13.152 7.562 1.00 75.88 109 LEU A CA 1
ATOM 823 C C . LEU A 1 109 ? -15.417 12.111 8.535 1.00 75.88 109 LEU A C 1
ATOM 825 O O . LEU A 1 109 ? -15.797 11.030 8.089 1.00 75.88 109 LEU A O 1
ATOM 829 N N . GLU A 1 110 ? -15.522 12.424 9.829 1.00 73.50 110 GLU A N 1
ATOM 830 C CA . GLU A 1 110 ? -16.142 11.547 10.833 1.00 73.50 110 GLU A CA 1
ATOM 831 C C . GLU A 1 110 ? -17.645 11.349 10.597 1.00 73.50 110 GLU A C 1
ATOM 833 O O . GLU A 1 110 ? -18.148 10.249 10.846 1.00 73.50 110 GLU A O 1
ATOM 838 N N . ASP A 1 111 ? -18.327 12.369 10.065 1.00 81.38 111 ASP A N 1
ATOM 839 C CA . ASP A 1 111 ? -19.724 12.296 9.612 1.00 81.38 111 ASP A CA 1
ATOM 840 C C . ASP A 1 111 ? -19.903 11.355 8.406 1.00 81.38 111 ASP A C 1
ATOM 842 O O . ASP A 1 111 ? -21.015 10.912 8.100 1.00 81.38 111 ASP A O 1
ATOM 846 N N . THR A 1 112 ? -18.813 11.009 7.715 1.00 78.38 112 THR A N 1
ATOM 847 C CA . THR A 1 112 ? -18.826 9.965 6.689 1.00 78.38 112 THR A CA 1
ATOM 848 C C . THR A 1 112 ? -18.573 8.583 7.292 1.00 78.38 112 THR A C 1
ATOM 850 O O . THR A 1 112 ? -18.047 8.411 8.391 1.00 78.38 112 THR A O 1
ATOM 853 N N . SER A 1 113 ? -18.861 7.536 6.523 1.00 78.44 113 SER A N 1
ATOM 854 C CA . SER A 1 113 ? -18.485 6.169 6.889 1.00 78.44 113 SER A CA 1
ATOM 855 C C . SER A 1 113 ? -16.983 5.874 6.721 1.00 78.44 113 SER A C 1
ATOM 857 O O . SER A 1 113 ? -16.581 4.716 6.820 1.00 78.44 113 SER A O 1
ATOM 859 N N . CYS A 1 114 ? -16.142 6.877 6.440 1.00 83.56 114 CYS A N 1
ATOM 860 C CA . CYS A 1 114 ? -14.704 6.699 6.276 1.00 83.56 114 CYS A CA 1
ATOM 861 C C . CYS A 1 114 ? -14.037 6.423 7.629 1.00 83.56 114 CYS A C 1
ATOM 863 O O . CYS A 1 114 ? -14.009 7.275 8.512 1.00 83.56 114 CYS A O 1
ATOM 865 N N . LYS A 1 115 ? -13.470 5.223 7.780 1.00 90.00 115 LYS A N 1
ATOM 866 C CA . LYS A 1 115 ? -12.739 4.786 8.987 1.00 90.00 115 LYS A CA 1
ATOM 867 C C . LYS A 1 115 ? -11.288 4.389 8.694 1.00 90.00 115 LYS A C 1
ATOM 869 O O . LYS A 1 115 ? -10.612 3.822 9.550 1.00 90.00 115 LYS A O 1
ATOM 874 N N . LEU A 1 116 ? -10.830 4.661 7.473 1.00 94.25 116 LEU A N 1
ATOM 875 C CA . LEU A 1 116 ? -9.470 4.420 7.011 1.00 94.25 116 LEU A CA 1
ATOM 876 C C . LEU A 1 116 ? -9.137 5.410 5.893 1.00 94.25 116 LEU A C 1
ATOM 878 O O . LEU A 1 116 ? -9.847 5.469 4.890 1.00 94.25 116 LEU A O 1
ATOM 882 N N . CYS A 1 117 ? -8.059 6.167 6.059 1.00 92.81 117 CYS A N 1
ATOM 883 C CA . CYS A 1 117 ? -7.541 7.074 5.039 1.00 92.81 117 CYS A CA 1
ATOM 884 C C . CYS A 1 117 ? -6.079 6.754 4.718 1.00 92.81 117 CYS A C 1
ATOM 886 O O . CYS A 1 117 ? -5.389 6.096 5.498 1.00 92.81 117 CYS A O 1
ATOM 888 N N . LEU A 1 118 ? -5.607 7.220 3.561 1.00 94.19 118 LEU A N 1
ATOM 889 C CA . LEU A 1 118 ? -4.206 7.091 3.178 1.00 94.19 118 LEU A CA 1
ATOM 890 C C . LEU A 1 118 ? -3.458 8.376 3.523 1.00 94.19 118 LEU A C 1
ATOM 892 O O . LEU A 1 118 ? -3.784 9.435 2.994 1.00 94.19 118 LEU A O 1
ATOM 896 N N . ASN A 1 119 ? -2.408 8.294 4.331 1.00 92.56 119 ASN A N 1
ATOM 897 C CA . ASN A 1 119 ? -1.441 9.368 4.493 1.00 92.56 119 ASN A CA 1
ATOM 898 C C . ASN A 1 119 ? -0.201 9.129 3.647 1.00 92.56 119 ASN A C 1
ATOM 900 O O . ASN A 1 119 ? 0.311 8.016 3.555 1.00 92.56 119 ASN A O 1
ATOM 904 N N . ASN A 1 120 ? 0.315 10.207 3.066 1.00 89.75 120 ASN A N 1
ATOM 905 C CA . ASN A 1 120 ? 1.547 10.104 2.316 1.00 89.75 120 ASN A CA 1
ATOM 906 C C . ASN A 1 120 ? 2.789 10.184 3.223 1.00 89.75 120 ASN A C 1
ATOM 908 O O . ASN A 1 120 ? 3.012 11.201 3.888 1.00 89.75 120 ASN A O 1
ATOM 912 N N . THR A 1 121 ? 3.622 9.144 3.201 1.00 89.31 121 THR A N 1
ATOM 913 C CA . THR A 1 121 ? 4.841 9.055 4.016 1.00 89.31 121 THR A CA 1
ATOM 914 C C . THR A 1 121 ? 5.877 10.098 3.643 1.00 89.31 121 THR A C 1
ATOM 916 O O . THR A 1 121 ? 6.479 10.705 4.528 1.00 89.31 121 THR A O 1
ATOM 919 N N . TYR A 1 122 ? 6.088 10.329 2.348 1.00 84.62 122 TYR A N 1
ATOM 920 C CA . TYR A 1 122 ? 7.115 11.252 1.873 1.00 84.62 122 TYR A CA 1
ATOM 921 C C . TYR A 1 122 ? 6.844 12.676 2.363 1.00 84.62 122 TYR A C 1
ATOM 923 O O . TYR A 1 122 ? 7.718 13.327 2.938 1.00 84.62 122 TYR A O 1
ATOM 931 N N . HIS A 1 123 ? 5.610 13.146 2.198 1.00 85.44 123 HIS A N 1
ATOM 932 C CA . HIS A 1 123 ? 5.249 14.492 2.616 1.00 85.44 123 HIS A CA 1
ATOM 933 C C . HIS A 1 123 ? 5.303 14.673 4.134 1.00 85.44 123 HIS A C 1
ATOM 935 O O . HIS A 1 123 ? 5.890 15.654 4.583 1.00 85.44 123 HIS A O 1
ATOM 941 N N . LEU A 1 124 ? 4.759 13.734 4.916 1.00 86.06 124 LEU A N 1
ATOM 942 C CA . LEU A 1 124 ? 4.795 13.799 6.383 1.00 86.06 124 LEU A CA 1
ATOM 943 C C . LEU A 1 124 ? 6.220 13.703 6.938 1.00 86.06 124 LEU A C 1
ATOM 945 O O . LEU A 1 124 ? 6.585 14.451 7.848 1.00 86.06 124 LEU A O 1
ATOM 949 N N . GLY A 1 125 ? 7.027 12.813 6.355 1.00 83.50 125 GLY A N 1
ATOM 950 C CA . GLY A 1 125 ? 8.422 12.591 6.721 1.00 83.50 125 GLY A CA 1
ATOM 951 C C . GLY A 1 125 ? 9.331 13.785 6.437 1.00 83.50 125 GLY A C 1
ATOM 952 O O . GLY A 1 125 ? 10.349 13.941 7.107 1.00 83.50 125 GLY A O 1
ATOM 953 N N . LEU A 1 126 ? 8.946 14.655 5.498 1.00 81.69 126 LEU A N 1
ATOM 954 C CA . LEU A 1 126 ? 9.629 15.919 5.222 1.00 81.69 126 LEU A CA 1
ATOM 955 C C . LEU A 1 126 ? 9.064 17.098 6.012 1.00 81.69 126 LEU A C 1
ATOM 957 O O . LEU A 1 126 ? 9.824 17.900 6.550 1.00 81.69 126 LEU A O 1
ATOM 961 N N . LYS A 1 127 ? 7.736 17.247 6.033 1.00 83.44 127 LYS A N 1
ATOM 962 C CA . LYS A 1 127 ? 7.029 18.355 6.683 1.00 83.44 127 LYS A CA 1
ATOM 963 C C . LYS A 1 127 ? 5.725 17.833 7.305 1.00 83.44 127 LYS A C 1
ATOM 965 O O . LYS A 1 127 ? 4.806 17.477 6.570 1.00 83.44 127 LYS A O 1
ATOM 970 N N . PRO A 1 128 ? 5.612 17.813 8.643 1.00 87.06 128 PRO A N 1
ATOM 971 C CA . PRO A 1 128 ? 6.466 18.519 9.604 1.00 87.06 128 PRO A CA 1
ATOM 972 C C . PRO A 1 128 ? 7.829 17.859 9.869 1.00 87.06 128 PRO A C 1
ATOM 974 O O . PRO A 1 128 ? 8.695 18.498 10.461 1.00 87.06 128 PRO A O 1
ATOM 977 N N . GLY A 1 129 ? 8.039 16.626 9.403 1.00 89.44 129 GLY A N 1
ATOM 978 C CA . GLY A 1 129 ? 9.289 15.900 9.582 1.00 89.44 129 GLY A CA 1
ATOM 979 C C . GLY A 1 129 ? 9.219 14.854 10.691 1.00 89.44 129 GLY A C 1
ATOM 980 O O . GLY A 1 129 ? 8.418 14.963 11.623 1.00 89.44 129 GLY A O 1
ATOM 981 N N . GLN A 1 130 ? 10.090 13.847 10.606 1.00 93.56 130 GLN A N 1
ATOM 982 C CA . GLN A 1 130 ? 10.095 12.708 11.529 1.00 93.56 130 GLN A CA 1
ATOM 983 C C . GLN A 1 130 ? 10.216 13.120 13.006 1.00 93.56 130 GLN A C 1
ATOM 985 O O . GLN A 1 130 ? 9.403 12.700 13.822 1.00 93.56 130 GLN A O 1
ATOM 990 N N . ASN A 1 131 ? 11.146 14.023 13.334 1.00 95.25 131 ASN A N 1
ATOM 991 C CA . ASN A 1 131 ? 11.355 14.484 14.713 1.00 95.25 131 ASN A CA 1
ATOM 992 C C . ASN A 1 131 ? 10.090 15.100 15.330 1.00 95.25 131 ASN A C 1
ATOM 994 O O . ASN A 1 131 ? 9.825 14.924 16.516 1.00 95.25 131 ASN A O 1
ATOM 998 N N . VAL A 1 132 ? 9.306 15.833 14.532 1.00 94.94 132 VAL A N 1
ATOM 999 C CA . VAL A 1 132 ? 8.056 16.440 15.005 1.00 94.94 132 VAL A CA 1
ATOM 1000 C C . VAL A 1 132 ? 6.995 15.368 15.228 1.00 94.94 132 VAL A C 1
ATOM 1002 O O . VAL A 1 132 ? 6.290 15.421 16.231 1.00 94.94 132 VAL A O 1
ATOM 1005 N N . LEU A 1 133 ? 6.899 14.381 14.333 1.00 94.75 133 LEU A N 1
ATOM 1006 C CA . LEU A 1 133 ? 5.985 13.250 14.503 1.00 94.75 133 LEU A CA 1
ATOM 1007 C C . LEU A 1 133 ? 6.306 12.456 15.773 1.00 94.75 133 LEU A C 1
ATOM 1009 O O . LEU A 1 133 ? 5.388 12.137 16.526 1.00 94.75 133 LEU A O 1
ATOM 1013 N N . ASP A 1 134 ? 7.586 12.217 16.056 1.00 95.31 134 ASP A N 1
ATOM 1014 C CA . ASP A 1 134 ? 8.020 11.538 17.279 1.00 95.31 134 ASP A CA 1
ATOM 1015 C C . ASP A 1 134 ? 7.662 12.344 18.540 1.00 95.31 134 ASP A C 1
ATOM 1017 O O . ASP A 1 134 ? 7.155 11.779 19.509 1.00 95.31 134 ASP A O 1
ATOM 1021 N N . LEU A 1 135 ? 7.859 13.669 18.516 1.00 96.56 135 LEU A N 1
ATOM 1022 C CA . LEU A 1 135 ? 7.513 14.575 19.622 1.00 96.56 135 LEU A CA 1
ATOM 1023 C C . LEU A 1 135 ? 6.001 14.652 19.881 1.00 96.56 135 LEU A C 1
ATOM 1025 O O . LEU A 1 135 ? 5.570 14.646 21.032 1.00 96.56 135 LEU A O 1
ATOM 1029 N N . VAL A 1 136 ? 5.193 14.740 18.820 1.00 95.38 136 VAL A N 1
ATOM 1030 C CA . VAL A 1 136 ? 3.722 14.805 18.909 1.00 95.38 136 VAL A CA 1
ATOM 1031 C C . VAL A 1 136 ? 3.127 13.439 19.275 1.00 95.38 136 VAL A C 1
ATOM 1033 O O . VAL A 1 136 ? 2.073 13.360 19.911 1.00 95.38 136 VAL A O 1
ATOM 1036 N N . GLY A 1 137 ? 3.819 12.354 18.925 1.00 94.56 137 GLY A N 1
ATOM 1037 C CA . GLY A 1 137 ? 3.379 10.981 19.148 1.00 94.56 137 GLY A CA 1
ATOM 1038 C C . GLY A 1 137 ? 2.521 10.429 18.010 1.00 94.56 137 GLY A C 1
ATOM 1039 O O . GLY A 1 137 ? 1.565 9.704 18.281 1.00 94.56 137 GLY A O 1
ATOM 1040 N N . GLY A 1 138 ? 2.855 10.776 16.765 1.00 94.81 138 GLY A N 1
ATOM 1041 C CA . GLY A 1 138 ? 2.266 10.207 15.554 1.00 94.81 138 GLY A CA 1
ATOM 1042 C C . GLY A 1 138 ? 1.262 11.101 14.825 1.00 94.81 138 GLY A C 1
ATOM 1043 O O . GLY A 1 138 ? 0.849 12.169 15.285 1.00 94.81 138 GLY A O 1
ATOM 1044 N N . ALA A 1 139 ? 0.872 10.636 13.643 1.00 93.94 139 ALA A N 1
ATOM 1045 C CA . ALA A 1 139 ? 0.004 11.339 12.714 1.00 93.94 139 ALA A CA 1
ATOM 1046 C C . ALA A 1 139 ? -1.450 11.425 13.186 1.00 93.94 139 ALA A C 1
ATOM 1048 O O . ALA A 1 139 ? -2.066 12.460 12.961 1.00 93.94 139 ALA A O 1
ATOM 1049 N N . HIS A 1 140 ? -1.982 10.413 13.878 1.00 93.81 140 HIS A N 1
ATOM 1050 C CA . HIS A 1 140 ? -3.329 10.471 14.464 1.00 93.81 140 HIS A CA 1
ATOM 1051 C C . HIS A 1 140 ? -3.492 11.701 15.365 1.00 93.81 140 HIS A C 1
ATOM 1053 O O . HIS A 1 140 ? -4.393 12.511 15.160 1.00 93.81 140 HIS A O 1
ATOM 1059 N N . LYS A 1 141 ? -2.545 11.911 16.292 1.00 93.38 141 LYS A N 1
ATOM 1060 C CA . LYS A 1 141 ? -2.532 13.071 17.199 1.00 93.38 141 LYS A CA 1
ATOM 1061 C C . LYS A 1 141 ? -2.305 14.388 16.470 1.00 93.38 141 LYS A C 1
ATOM 1063 O O . LYS A 1 141 ? -2.971 15.369 16.779 1.00 93.38 141 LYS A O 1
ATOM 1068 N N . LEU A 1 142 ? -1.381 14.410 15.508 1.00 91.88 142 LEU A N 1
ATOM 1069 C CA . LEU A 1 142 ? -1.095 15.606 14.713 1.00 91.88 142 LEU A CA 1
ATOM 1070 C C . LEU A 1 142 ? -2.330 16.091 13.936 1.00 91.88 142 LEU A C 1
ATOM 1072 O O . LEU A 1 142 ? -2.521 17.292 13.783 1.00 91.88 142 LEU A O 1
ATOM 1076 N N . GLN A 1 143 ? -3.142 15.157 13.438 1.00 89.31 143 GLN A N 1
ATOM 1077 C CA . GLN A 1 143 ? -4.305 15.429 12.588 1.00 89.31 143 GLN A CA 1
ATOM 1078 C C . GLN A 1 143 ? -5.615 15.564 13.366 1.00 89.31 143 GLN A C 1
ATOM 1080 O O . GLN A 1 143 ? -6.603 16.027 12.803 1.00 89.31 143 GLN A O 1
ATOM 1085 N N . GLY A 1 144 ? -5.648 15.115 14.624 1.00 88.06 144 GLY A N 1
ATOM 1086 C CA . GLY A 1 144 ? -6.900 14.908 15.353 1.00 88.06 144 GLY A CA 1
ATOM 1087 C C . GLY A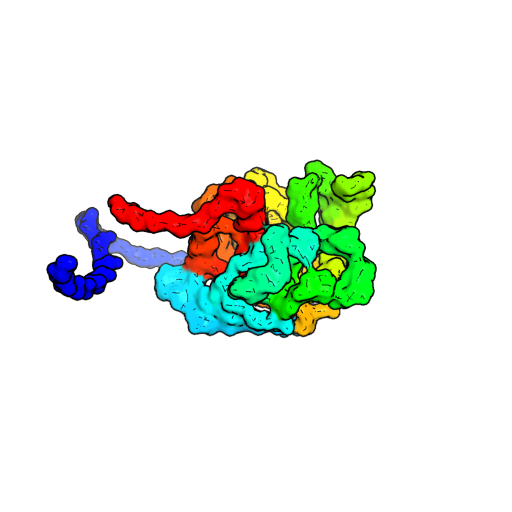 1 144 ? -7.767 13.799 14.743 1.00 88.06 144 GLY A C 1
ATOM 1088 O O . GLY A 1 144 ? -8.985 13.847 14.864 1.00 88.06 144 GLY A O 1
ATOM 1089 N N . TRP A 1 145 ? -7.158 12.828 14.053 1.00 89.62 145 TRP A N 1
ATOM 1090 C CA . TRP A 1 145 ? -7.863 11.724 13.401 1.00 89.62 145 TRP A CA 1
ATOM 1091 C C . TRP A 1 145 ? -7.853 10.485 14.293 1.00 89.62 145 TRP A C 1
ATOM 1093 O O . TRP A 1 145 ? -6.794 9.925 14.575 1.00 89.62 145 TRP A O 1
ATOM 1103 N N . ASN A 1 146 ? -9.037 10.052 14.723 1.00 90.31 146 ASN A N 1
ATOM 1104 C CA . ASN A 1 146 ? -9.193 8.968 15.697 1.00 90.31 146 ASN A CA 1
ATOM 1105 C C . ASN A 1 146 ? -9.360 7.576 15.068 1.00 90.31 146 ASN A C 1
ATOM 1107 O O . ASN A 1 146 ? -9.517 6.599 15.797 1.00 90.31 146 ASN A O 1
ATOM 1111 N N . TYR A 1 147 ? -9.353 7.479 13.737 1.00 93.81 147 TYR A N 1
ATOM 1112 C CA . TYR A 1 147 ? -9.529 6.220 13.013 1.00 93.81 147 TYR A CA 1
ATOM 1113 C C . TYR A 1 147 ? -8.249 5.799 12.297 1.00 93.81 147 TYR A C 1
ATOM 1115 O O . TYR A 1 147 ? -7.196 6.416 12.436 1.00 93.81 147 TYR A O 1
ATOM 1123 N N . ASN A 1 148 ? -8.338 4.730 11.513 1.00 96.31 148 ASN A N 1
ATOM 1124 C CA . ASN A 1 148 ? -7.158 4.102 10.955 1.00 96.31 148 ASN A CA 1
ATOM 1125 C C . ASN A 1 148 ? -6.474 4.951 9.880 1.00 96.31 148 ASN A C 1
ATOM 1127 O O . ASN A 1 148 ? -7.124 5.678 9.117 1.00 96.31 148 ASN A O 1
ATOM 1131 N N . ILE A 1 149 ? -5.158 4.786 9.789 1.00 96.50 149 ILE A N 1
ATOM 1132 C CA . ILE A 1 149 ? -4.300 5.376 8.765 1.00 96.50 149 ILE A CA 1
ATOM 1133 C C . ILE A 1 149 ? -3.544 4.259 8.045 1.00 96.50 149 ILE A C 1
ATOM 1135 O O . ILE A 1 149 ? -2.865 3.446 8.670 1.00 96.50 149 ILE A O 1
ATOM 1139 N N . LEU A 1 150 ? -3.606 4.262 6.717 1.00 97.62 150 LEU A N 1
ATOM 1140 C CA . LEU A 1 150 ? -2.664 3.552 5.860 1.00 97.62 150 LEU A CA 1
ATOM 1141 C C . LEU A 1 150 ? -1.592 4.534 5.392 1.00 97.62 150 LEU A C 1
ATOM 1143 O O . LEU A 1 150 ? -1.911 5.646 4.987 1.00 97.62 150 LEU A O 1
ATOM 1147 N N . THR A 1 151 ? -0.327 4.136 5.400 1.00 96.56 151 THR A N 1
ATOM 1148 C CA . THR A 1 151 ? 0.751 4.920 4.787 1.00 96.56 151 THR A CA 1
ATOM 1149 C C . THR A 1 151 ? 1.296 4.248 3.551 1.00 96.56 151 THR A C 1
ATOM 1151 O O . THR A 1 151 ? 1.649 3.075 3.601 1.00 96.56 151 THR A O 1
ATOM 1154 N N . ASP A 1 152 ? 1.441 4.996 2.458 1.00 93.62 152 ASP A N 1
ATOM 1155 C CA . ASP A 1 152 ? 2.270 4.535 1.345 1.00 93.62 152 ASP A CA 1
ATOM 1156 C C . ASP A 1 152 ? 3.755 4.485 1.749 1.00 93.62 152 ASP A C 1
ATOM 1158 O O . ASP A 1 152 ? 4.161 4.993 2.791 1.00 93.62 152 ASP A O 1
ATOM 1162 N N . SER A 1 153 ? 4.598 3.886 0.915 1.00 89.25 153 SER A N 1
ATOM 1163 C CA . SER A 1 153 ? 6.028 3.741 1.213 1.00 89.25 153 SER A CA 1
ATOM 1164 C C . SER A 1 153 ? 6.856 4.994 0.923 1.00 89.25 153 SER A C 1
ATOM 1166 O O . SER A 1 153 ? 8.022 5.069 1.318 1.00 89.25 153 SER A O 1
ATOM 1168 N N . GLY A 1 154 ? 6.270 5.964 0.212 1.00 81.00 154 GLY A N 1
ATOM 1169 C CA . GLY A 1 154 ? 6.935 7.137 -0.353 1.00 81.00 154 GLY A CA 1
ATOM 1170 C C . GLY A 1 154 ? 7.559 6.903 -1.737 1.00 81.00 154 GLY A C 1
ATOM 1171 O O . GLY A 1 154 ? 7.795 7.873 -2.452 1.00 81.00 154 GLY A O 1
ATOM 1172 N N . GLY A 1 155 ? 7.767 5.648 -2.166 1.00 69.12 155 GLY A N 1
ATOM 1173 C CA . GLY A 1 155 ? 8.479 5.311 -3.410 1.00 69.12 155 GLY A CA 1
ATOM 1174 C C . GLY A 1 155 ? 7.815 5.843 -4.685 1.00 69.12 155 GLY A C 1
ATOM 1175 O O . GLY A 1 155 ? 8.472 6.451 -5.533 1.00 69.12 155 GLY A O 1
ATOM 1176 N N . PHE A 1 156 ? 6.493 5.685 -4.807 1.00 63.00 156 PHE A N 1
ATOM 1177 C CA . PHE A 1 156 ? 5.745 6.084 -6.007 1.00 63.00 156 PHE A CA 1
ATOM 1178 C C . PHE A 1 156 ? 5.824 7.591 -6.299 1.00 63.00 156 PHE A C 1
ATOM 1180 O O . PHE A 1 156 ? 5.980 8.016 -7.450 1.00 63.00 156 PHE A O 1
ATOM 1187 N N . GLN A 1 157 ? 5.743 8.425 -5.260 1.00 62.50 157 GLN A N 1
ATOM 1188 C CA . GLN A 1 157 ? 5.821 9.875 -5.430 1.00 62.50 157 GLN A CA 1
ATOM 1189 C C . GLN A 1 157 ? 7.200 10.325 -5.913 1.00 62.50 157 GLN A C 1
ATOM 1191 O O . GLN A 1 157 ? 7.308 11.263 -6.698 1.00 62.50 157 GLN A O 1
ATOM 1196 N N . MET A 1 158 ? 8.255 9.629 -5.500 1.00 58.00 158 MET A N 1
ATOM 1197 C CA . MET A 1 158 ? 9.621 9.969 -5.887 1.00 58.00 158 MET A CA 1
ATOM 1198 C C . MET A 1 158 ? 9.886 9.672 -7.363 1.00 58.00 158 MET A C 1
ATOM 1200 O O . MET A 1 158 ? 10.587 10.437 -8.018 1.00 58.00 158 MET A O 1
ATOM 1204 N N . VAL A 1 159 ? 9.307 8.591 -7.899 1.00 52.19 159 VAL A N 1
ATOM 1205 C CA . VAL A 1 159 ? 9.473 8.199 -9.309 1.00 52.19 159 VAL A CA 1
ATOM 1206 C C . VAL A 1 159 ? 8.591 9.044 -10.238 1.00 52.19 159 VAL A C 1
ATOM 1208 O O . VAL A 1 159 ? 9.021 9.412 -11.328 1.00 52.19 159 VAL A O 1
ATOM 1211 N N . SER A 1 160 ? 7.379 9.409 -9.806 1.00 55.69 160 SER A N 1
ATOM 1212 C CA . SER A 1 160 ? 6.451 10.225 -10.609 1.00 55.69 160 SER A CA 1
ATOM 1213 C C . SER A 1 160 ? 6.800 11.719 -10.638 1.00 55.69 160 SER A C 1
ATOM 1215 O O . SER A 1 160 ? 6.530 12.385 -11.639 1.00 55.69 160 SER A O 1
ATOM 1217 N N . LEU A 1 161 ? 7.427 12.257 -9.583 1.00 53.91 161 LEU A N 1
ATOM 1218 C CA . LEU A 1 161 ? 7.797 13.677 -9.507 1.00 53.91 161 LEU A CA 1
ATOM 1219 C C . LEU A 1 161 ? 9.198 13.986 -10.051 1.00 53.91 161 LEU A C 1
ATOM 1221 O O . LEU A 1 161 ? 9.494 15.152 -10.312 1.00 53.91 161 LEU A O 1
ATOM 1225 N N . LEU A 1 162 ? 10.071 12.990 -10.240 1.00 52.88 162 LEU A N 1
ATOM 1226 C CA . LEU A 1 162 ? 11.479 13.248 -10.544 1.00 52.88 162 LEU A CA 1
ATOM 1227 C C . LEU A 1 162 ? 11.956 12.422 -11.739 1.00 52.88 162 LEU A C 1
ATOM 1229 O O . LEU A 1 162 ? 12.315 11.256 -11.616 1.00 52.88 162 LEU A O 1
ATOM 1233 N N . LYS A 1 163 ? 12.150 13.101 -12.879 1.00 57.78 163 LYS A N 1
ATOM 1234 C CA . LYS A 1 163 ? 12.973 12.622 -14.015 1.00 57.78 163 LYS A CA 1
ATOM 1235 C C . LYS A 1 163 ? 14.421 12.252 -13.618 1.00 57.78 163 LYS A C 1
ATOM 1237 O O . LYS A 1 163 ? 15.197 11.829 -14.465 1.00 57.78 163 LYS A O 1
ATOM 1242 N N . LEU A 1 164 ? 14.794 12.463 -12.354 1.00 62.91 164 LEU A N 1
ATOM 1243 C CA . LEU A 1 164 ? 16.143 12.377 -11.797 1.00 62.91 164 LEU A CA 1
ATOM 1244 C C . LEU A 1 164 ? 16.274 11.291 -10.712 1.00 62.91 164 LEU A C 1
ATOM 1246 O O . LEU A 1 164 ? 17.269 11.275 -9.990 1.00 62.91 164 LEU A O 1
ATOM 1250 N N . ALA A 1 165 ? 15.287 10.400 -10.563 1.00 79.62 165 ALA A N 1
ATOM 1251 C CA . ALA A 1 165 ? 15.390 9.284 -9.629 1.00 79.62 165 ALA A CA 1
ATOM 1252 C C . ALA A 1 165 ? 16.296 8.170 -10.189 1.00 79.62 165 ALA A C 1
ATOM 1254 O O . ALA A 1 165 ? 16.141 7.730 -11.329 1.00 79.62 165 ALA A O 1
ATOM 1255 N N . ARG A 1 166 ? 17.235 7.683 -9.372 1.00 87.56 166 ARG A N 1
ATOM 1256 C CA . ARG A 1 166 ? 18.070 6.512 -9.660 1.00 87.56 166 ARG A CA 1
ATOM 1257 C C . ARG A 1 166 ? 17.816 5.445 -8.607 1.00 87.56 166 ARG A C 1
ATOM 1259 O O . ARG A 1 166 ? 18.127 5.644 -7.435 1.00 87.56 166 ARG A O 1
ATOM 1266 N N . VAL A 1 167 ? 17.309 4.301 -9.046 1.00 90.88 167 VAL A N 1
ATOM 1267 C CA . VAL A 1 167 ? 17.088 3.140 -8.180 1.00 90.88 167 VAL A CA 1
ATOM 1268 C C . VAL A 1 167 ? 18.326 2.245 -8.197 1.00 90.88 167 VAL A C 1
ATOM 1270 O O . VAL A 1 167 ? 18.848 1.913 -9.263 1.00 90.88 167 VAL A O 1
ATOM 1273 N N . THR A 1 168 ? 18.816 1.883 -7.017 1.00 94.06 168 THR A N 1
ATOM 1274 C CA . THR A 1 168 ? 19.895 0.907 -6.808 1.00 94.06 168 THR A CA 1
ATOM 1275 C C . THR A 1 168 ? 19.441 -0.126 -5.785 1.00 94.06 168 THR A C 1
ATOM 1277 O O . THR A 1 168 ? 18.374 0.024 -5.208 1.00 94.06 168 THR A O 1
ATOM 1280 N N . GLU A 1 169 ? 20.237 -1.161 -5.510 1.00 96.94 169 GLU A N 1
ATOM 1281 C CA . GLU A 1 169 ? 19.879 -2.127 -4.461 1.00 96.94 169 GLU A CA 1
ATOM 1282 C C . GLU A 1 169 ? 19.727 -1.466 -3.083 1.00 96.94 169 GLU A C 1
ATOM 1284 O O . GLU A 1 169 ? 18.878 -1.866 -2.300 1.00 96.94 169 GLU A O 1
ATOM 1289 N N . GLU A 1 170 ? 20.502 -0.420 -2.794 1.00 97.00 170 GLU A N 1
ATOM 1290 C CA . GLU A 1 170 ? 20.470 0.311 -1.522 1.00 97.00 170 GLU A CA 1
ATOM 1291 C C . GLU A 1 170 ? 19.122 1.004 -1.270 1.00 97.00 170 GLU A C 1
ATOM 1293 O O . GLU A 1 170 ? 18.620 0.979 -0.144 1.00 97.00 170 GLU A O 1
ATOM 1298 N N . GLY A 1 171 ? 18.525 1.588 -2.310 1.00 94.19 171 GLY A N 1
ATOM 1299 C CA . GLY A 1 171 ? 17.299 2.373 -2.219 1.00 94.19 171 GLY A CA 1
ATOM 1300 C C . GLY A 1 171 ? 17.072 3.253 -3.449 1.00 94.19 171 GLY A C 1
ATOM 1301 O O . GLY A 1 171 ? 17.692 3.082 -4.503 1.00 94.19 171 GLY A O 1
ATOM 1302 N N . VAL A 1 172 ? 16.192 4.239 -3.301 1.00 92.12 172 VAL A N 1
ATOM 1303 C CA . VAL A 1 172 ? 15.880 5.230 -4.334 1.00 92.12 172 VAL A CA 1
ATOM 1304 C C . VAL A 1 172 ? 16.627 6.526 -4.032 1.00 92.12 172 VAL A C 1
ATOM 1306 O O . VAL A 1 172 ? 16.385 7.173 -3.011 1.00 92.12 172 VAL A O 1
ATOM 1309 N N . ARG A 1 173 ? 17.539 6.916 -4.927 1.00 89.50 173 ARG A N 1
ATOM 1310 C CA . ARG A 1 173 ? 18.255 8.199 -4.884 1.00 89.50 173 ARG A CA 1
ATOM 1311 C C . ARG A 1 173 ? 17.535 9.223 -5.739 1.00 89.50 173 ARG A C 1
ATOM 1313 O O . ARG A 1 173 ? 17.123 8.908 -6.850 1.00 89.50 173 ARG A O 1
ATOM 1320 N N . PHE A 1 174 ? 17.403 10.440 -5.242 1.00 85.31 174 PHE A N 1
ATOM 1321 C CA . PHE A 1 174 ? 16.623 11.484 -5.895 1.00 85.31 174 PHE A CA 1
ATOM 1322 C C . PHE A 1 174 ? 17.040 12.861 -5.380 1.00 85.31 174 PHE A C 1
ATOM 1324 O O . PHE A 1 174 ? 17.791 12.957 -4.412 1.00 85.31 174 PHE A O 1
ATOM 1331 N N . LEU A 1 175 ? 16.584 13.927 -6.033 1.00 82.75 175 LEU A N 1
ATOM 1332 C CA . LEU A 1 175 ? 16.809 15.291 -5.557 1.00 82.75 175 LEU A CA 1
ATOM 1333 C C . LEU A 1 175 ? 15.554 15.808 -4.862 1.00 82.75 175 LEU A C 1
ATOM 1335 O O . LEU A 1 175 ? 14.442 15.617 -5.356 1.00 82.75 175 LEU A O 1
ATOM 1339 N N . SER A 1 176 ? 15.735 16.490 -3.739 1.00 78.81 176 SER A N 1
ATOM 1340 C CA . SER A 1 176 ? 14.668 17.217 -3.066 1.00 78.81 176 SER A CA 1
ATOM 1341 C C . SER A 1 176 ? 14.020 18.217 -4.038 1.00 78.81 176 SER A C 1
ATOM 1343 O O . SER A 1 176 ? 14.723 19.032 -4.639 1.00 78.81 176 SER A O 1
ATOM 1345 N N . PRO A 1 177 ? 12.685 18.218 -4.190 1.00 71.75 177 PRO A N 1
ATOM 1346 C CA . PRO A 1 177 ? 11.985 19.179 -5.037 1.00 71.75 177 PRO A CA 1
ATOM 1347 C C . PRO A 1 177 ? 11.986 20.595 -4.442 1.00 71.75 177 PRO A C 1
ATOM 1349 O O . PRO A 1 177 ? 11.590 21.538 -5.121 1.00 71.75 177 PRO A O 1
ATOM 1352 N N . HIS A 1 178 ? 12.389 20.756 -3.175 1.00 74.38 178 HIS A N 1
ATOM 1353 C CA . HIS A 1 178 ? 12.400 22.046 -2.488 1.00 74.38 178 HIS A CA 1
ATOM 1354 C C . HIS A 1 178 ? 13.713 22.808 -2.670 1.00 74.38 178 HIS A C 1
ATOM 1356 O O . HIS A 1 178 ? 13.685 24.020 -2.859 1.00 74.38 178 HIS A O 1
ATOM 1362 N N . ASP A 1 179 ? 14.846 22.111 -2.591 1.00 81.75 179 ASP A N 1
ATOM 1363 C CA . ASP A 1 179 ? 16.183 22.722 -2.573 1.00 81.75 179 ASP A CA 1
ATOM 1364 C C . ASP A 1 179 ? 17.205 22.009 -3.473 1.00 81.75 179 ASP A C 1
ATOM 1366 O O . ASP A 1 179 ? 18.350 22.443 -3.572 1.00 81.75 179 ASP A O 1
ATOM 1370 N N . GLY A 1 180 ? 16.814 20.924 -4.148 1.00 81.00 180 GLY A N 1
ATOM 1371 C CA . GLY A 1 180 ? 17.691 20.160 -5.033 1.00 81.00 180 GLY A CA 1
ATOM 1372 C C . GLY A 1 180 ? 18.744 19.318 -4.313 1.00 81.00 180 GLY A C 1
ATOM 1373 O O . GLY A 1 180 ? 19.599 18.738 -4.980 1.00 81.00 180 GLY A O 1
ATOM 1374 N N . SER A 1 181 ? 18.709 19.228 -2.980 1.00 84.38 181 SER A N 1
ATOM 1375 C CA . SER A 1 181 ? 19.662 18.415 -2.220 1.00 84.38 181 SER A CA 1
ATOM 1376 C C . SER A 1 181 ? 19.506 16.917 -2.535 1.00 84.38 181 SER A C 1
ATOM 1378 O O . SER A 1 181 ? 18.387 16.442 -2.759 1.00 84.38 181 SER A O 1
ATOM 1380 N N . PRO A 1 182 ? 20.606 16.142 -2.589 1.00 86.00 182 PRO A N 1
ATOM 1381 C CA . PRO A 1 182 ? 20.529 14.708 -2.821 1.00 86.00 182 PRO A CA 1
ATOM 1382 C C . PRO A 1 182 ? 19.916 13.999 -1.614 1.00 86.00 182 PRO A C 1
ATOM 1384 O O . PRO A 1 182 ? 20.337 14.182 -0.474 1.00 86.00 182 PRO A O 1
ATOM 1387 N N . MET A 1 183 ? 18.953 13.134 -1.890 1.00 87.12 183 MET A N 1
ATOM 1388 C CA . MET A 1 183 ? 18.229 12.339 -0.914 1.00 87.12 183 MET A CA 1
ATOM 1389 C C . MET A 1 183 ? 18.306 10.852 -1.267 1.00 87.12 183 MET A C 1
ATOM 1391 O O . MET A 1 183 ? 18.444 10.471 -2.434 1.00 87.12 183 MET A O 1
ATOM 1395 N N . LEU A 1 184 ? 18.202 10.005 -0.243 1.00 91.38 184 LEU A N 1
ATOM 1396 C CA . LEU A 1 184 ? 18.142 8.551 -0.363 1.00 91.38 184 LEU A CA 1
ATOM 1397 C C . LEU A 1 184 ? 17.006 8.024 0.517 1.00 91.38 184 LEU A C 1
ATOM 1399 O O . LEU A 1 184 ? 17.015 8.218 1.735 1.00 91.38 184 LEU A O 1
ATOM 1403 N N . LEU A 1 185 ? 16.050 7.332 -0.099 1.00 92.75 185 LEU A N 1
ATOM 1404 C CA . LEU A 1 185 ? 15.054 6.549 0.622 1.00 92.75 185 LEU A CA 1
ATOM 1405 C C . LEU A 1 185 ? 15.402 5.070 0.492 1.00 92.75 185 LEU A C 1
ATOM 1407 O O . LEU A 1 185 ? 15.341 4.506 -0.600 1.00 92.75 185 LEU A O 1
ATOM 1411 N N . THR A 1 186 ? 15.778 4.455 1.606 1.00 96.56 186 THR A N 1
ATOM 1412 C CA . THR A 1 186 ? 15.976 3.007 1.701 1.00 96.56 186 THR A CA 1
ATOM 1413 C C . THR A 1 186 ? 14.727 2.344 2.299 1.00 96.56 186 THR A C 1
ATOM 1415 O O . THR A 1 186 ? 13.937 3.033 2.954 1.00 96.56 186 THR A O 1
ATOM 1418 N N . PRO A 1 187 ? 14.542 1.022 2.129 1.00 97.81 187 PRO A N 1
ATOM 1419 C CA . PRO A 1 187 ? 13.548 0.242 2.868 1.00 97.81 187 PRO A CA 1
ATOM 1420 C C . PRO A 1 187 ? 13.540 0.531 4.377 1.00 97.81 187 PRO A C 1
ATOM 1422 O O . PRO A 1 187 ? 12.486 0.793 4.952 1.00 97.81 187 PRO A O 1
ATOM 1425 N N . GLU A 1 188 ? 14.713 0.583 5.013 1.00 98.19 188 GLU A N 1
ATOM 1426 C CA . GLU A 1 188 ? 14.842 0.838 6.453 1.00 98.19 188 GLU A CA 1
ATOM 1427 C C . GLU A 1 188 ? 14.383 2.248 6.827 1.00 98.19 188 GLU A C 1
ATOM 1429 O O . GLU A 1 188 ? 13.696 2.440 7.831 1.00 98.19 188 GLU A O 1
ATOM 1434 N N . HIS A 1 189 ? 14.739 3.244 6.011 1.00 95.94 189 HIS A N 1
ATOM 1435 C CA . HIS A 1 189 ? 14.319 4.619 6.242 1.00 95.94 189 HIS A CA 1
ATOM 1436 C C . HIS A 1 189 ? 12.804 4.778 6.037 1.00 95.94 189 HIS A C 1
ATOM 1438 O O . HIS A 1 189 ? 12.150 5.415 6.857 1.00 95.94 189 HIS A O 1
ATOM 1444 N N . SER A 1 190 ? 12.223 4.141 5.013 1.00 96.69 190 SER A N 1
ATOM 1445 C CA . SER A 1 190 ? 10.768 4.129 4.804 1.00 96.69 190 SER A CA 1
ATOM 1446 C C . SER A 1 190 ? 10.027 3.507 5.995 1.00 96.69 190 SER A C 1
ATOM 1448 O O . SER A 1 190 ? 9.063 4.097 6.486 1.00 96.69 190 SER A O 1
ATOM 1450 N N . MET A 1 191 ? 10.505 2.372 6.523 1.00 97.81 191 MET A N 1
ATOM 1451 C CA . MET A 1 191 ? 9.923 1.753 7.724 1.00 97.81 191 MET A CA 1
ATOM 1452 C C . MET A 1 191 ? 10.051 2.653 8.953 1.00 97.81 191 MET A C 1
ATOM 1454 O O . MET A 1 191 ? 9.078 2.831 9.680 1.00 97.81 191 MET A O 1
ATOM 1458 N N . SER A 1 192 ? 11.217 3.277 9.151 1.00 97.19 192 SER A N 1
ATOM 1459 C CA . SER A 1 192 ? 11.455 4.230 10.242 1.00 97.19 192 SER A CA 1
ATOM 1460 C C . SER A 1 192 ? 10.448 5.385 10.216 1.00 97.19 192 SER A C 1
ATOM 1462 O O . SER A 1 192 ? 9.796 5.657 11.225 1.00 97.19 192 SER A O 1
ATOM 1464 N N . LEU A 1 193 ? 10.251 6.013 9.050 1.00 96.06 193 LEU A N 1
ATOM 1465 C CA . LEU A 1 193 ? 9.289 7.105 8.880 1.00 96.06 193 LEU A CA 1
ATOM 1466 C C . LEU A 1 193 ? 7.864 6.649 9.191 1.00 96.06 193 LEU A C 1
ATOM 1468 O O . LEU A 1 193 ? 7.162 7.304 9.957 1.00 96.06 193 LEU A O 1
ATOM 1472 N N . GLN A 1 194 ? 7.448 5.504 8.653 1.00 97.69 194 GLN A N 1
ATOM 1473 C CA . GLN A 1 194 ? 6.122 4.943 8.907 1.00 97.69 194 GLN A CA 1
ATOM 1474 C C . GLN A 1 194 ? 5.928 4.537 10.383 1.00 97.69 194 GLN A C 1
ATOM 1476 O O . GLN A 1 194 ? 4.835 4.703 10.929 1.00 97.69 194 GLN A O 1
ATOM 1481 N N . ASN A 1 195 ? 6.982 4.092 11.081 1.00 97.44 195 ASN A N 1
ATOM 1482 C CA . ASN A 1 195 ? 6.929 3.828 12.520 1.00 97.44 195 ASN A CA 1
ATOM 1483 C C . ASN A 1 195 ? 6.750 5.105 13.356 1.00 97.44 195 ASN A C 1
ATOM 1485 O O . ASN A 1 195 ? 6.087 5.053 14.398 1.00 97.44 195 ASN A O 1
ATOM 1489 N N . SER A 1 196 ? 7.323 6.231 12.923 1.00 96.81 196 SER A N 1
ATOM 1490 C CA . SER A 1 196 ? 7.122 7.552 13.541 1.00 96.81 196 SER A CA 1
ATOM 1491 C C . SER A 1 196 ? 5.753 8.145 13.217 1.00 96.81 196 SER A C 1
ATOM 1493 O O . SER A 1 196 ? 5.116 8.735 14.085 1.00 96.81 196 SER A O 1
ATOM 1495 N N . ILE A 1 197 ? 5.266 7.954 11.986 1.00 96.25 197 ILE A N 1
ATOM 1496 C CA . ILE A 1 197 ? 3.901 8.325 11.592 1.00 96.25 197 ILE A CA 1
ATOM 1497 C C . ILE A 1 197 ? 2.883 7.554 12.442 1.00 96.25 197 ILE A C 1
ATOM 1499 O O . ILE A 1 197 ? 1.889 8.138 12.863 1.00 96.25 197 ILE A O 1
ATOM 1503 N N . GLY A 1 198 ? 3.148 6.280 12.743 1.00 96.19 198 GLY A N 1
ATOM 1504 C CA . GLY A 1 198 ? 2.281 5.461 13.590 1.00 96.19 198 GLY A CA 1
ATOM 1505 C C . GLY A 1 198 ? 1.034 4.942 12.871 1.00 96.19 198 GLY A C 1
ATOM 1506 O O . GLY A 1 198 ? 0.009 4.757 13.511 1.00 96.19 198 GLY A O 1
ATOM 1507 N N . SER A 1 199 ? 1.111 4.727 11.556 1.00 96.50 199 SER A N 1
ATOM 1508 C CA . SER A 1 199 ? 0.024 4.167 10.746 1.00 96.50 199 SER A CA 1
ATOM 1509 C C . SER A 1 199 ? -0.367 2.745 11.145 1.00 96.50 199 SER A C 1
ATOM 1511 O O . SER A 1 199 ? 0.476 1.934 11.516 1.00 96.50 199 SER A O 1
ATOM 1513 N N . ASP A 1 200 ? -1.645 2.416 11.002 1.00 98.19 200 ASP A N 1
ATOM 1514 C CA . ASP A 1 200 ? -2.206 1.089 11.269 1.00 98.19 200 ASP A CA 1
ATOM 1515 C C . ASP A 1 200 ? -1.820 0.065 10.198 1.00 98.19 200 ASP A C 1
ATOM 1517 O O . ASP A 1 200 ? -1.649 -1.124 10.486 1.00 98.19 200 ASP A O 1
ATOM 1521 N N . ILE A 1 201 ? -1.674 0.534 8.956 1.00 98.50 201 ILE A N 1
ATOM 1522 C CA . ILE A 1 201 ? -1.186 -0.244 7.819 1.00 98.50 201 ILE A CA 1
ATOM 1523 C C . ILE A 1 201 ? 0.009 0.481 7.207 1.00 98.50 201 ILE A C 1
ATOM 1525 O O . ILE A 1 201 ? -0.061 1.668 6.890 1.00 98.50 201 ILE A O 1
ATOM 1529 N N . MET A 1 202 ? 1.093 -0.259 7.012 1.00 97.94 202 MET A N 1
ATOM 1530 C CA . MET A 1 202 ? 2.334 0.221 6.420 1.00 97.94 202 MET A CA 1
ATOM 1531 C C . MET A 1 202 ? 2.568 -0.479 5.090 1.00 97.94 202 MET A C 1
ATOM 1533 O O . MET A 1 202 ? 2.389 -1.690 4.983 1.00 97.94 202 MET A O 1
ATOM 1537 N N . MET A 1 203 ? 3.024 0.257 4.088 1.00 98.06 203 MET A N 1
ATOM 1538 C CA . MET A 1 203 ? 3.379 -0.307 2.790 1.00 98.06 203 MET A CA 1
ATOM 1539 C C . MET A 1 203 ? 4.895 -0.474 2.690 1.00 98.06 203 MET A C 1
ATOM 1541 O O . MET A 1 203 ? 5.646 0.444 3.034 1.00 98.06 203 MET A O 1
ATOM 1545 N N . GLN A 1 204 ? 5.361 -1.625 2.195 1.00 97.44 204 GLN A N 1
ATOM 1546 C CA . GLN A 1 204 ? 6.785 -1.813 1.903 1.00 97.44 204 GLN A CA 1
ATOM 1547 C C . GLN A 1 204 ? 7.290 -0.795 0.874 1.00 97.44 204 GLN A C 1
ATOM 1549 O O . GLN A 1 204 ? 6.542 -0.384 -0.012 1.00 97.44 204 GLN A O 1
ATOM 1554 N N . LEU A 1 205 ? 8.575 -0.444 0.927 1.00 96.94 205 LEU A N 1
ATOM 1555 C CA . LEU A 1 205 ? 9.207 0.223 -0.210 1.00 96.94 205 LEU A CA 1
ATOM 1556 C C . LEU A 1 205 ? 9.413 -0.782 -1.347 1.00 96.94 205 LEU A C 1
ATOM 1558 O O . LEU A 1 205 ? 9.933 -1.873 -1.127 1.00 96.94 205 LEU A O 1
ATOM 1562 N N . ASP A 1 206 ? 9.038 -0.391 -2.558 1.00 95.38 206 ASP A N 1
ATOM 1563 C CA . ASP A 1 206 ? 9.114 -1.196 -3.770 1.00 95.38 206 ASP A CA 1
ATOM 1564 C C . ASP A 1 206 ? 9.780 -0.429 -4.920 1.00 95.38 206 ASP A C 1
ATOM 1566 O O . ASP A 1 206 ? 9.872 0.802 -4.931 1.00 95.38 206 ASP A O 1
ATOM 1570 N N . ASP A 1 207 ? 10.290 -1.177 -5.895 1.00 93.25 207 ASP A N 1
ATOM 1571 C CA . ASP A 1 207 ? 10.911 -0.616 -7.087 1.00 93.25 207 ASP A CA 1
ATOM 1572 C C . ASP A 1 207 ? 9.861 -0.442 -8.188 1.00 93.25 207 ASP A C 1
ATOM 1574 O O . ASP A 1 207 ? 9.548 -1.366 -8.943 1.00 93.25 207 ASP A O 1
ATOM 1578 N N . VAL A 1 208 ? 9.284 0.756 -8.246 1.00 86.81 208 VAL A N 1
ATOM 1579 C CA . VAL A 1 208 ? 8.170 1.050 -9.144 1.00 86.81 208 VAL A CA 1
ATOM 1580 C C . VAL A 1 208 ? 8.652 1.346 -10.560 1.00 86.81 208 VAL A C 1
ATOM 1582 O O . VAL A 1 208 ? 9.485 2.224 -10.797 1.00 86.81 208 VAL A O 1
ATOM 1585 N N . ILE A 1 209 ? 8.023 0.678 -11.524 1.00 85.50 209 ILE A N 1
ATOM 1586 C CA . ILE A 1 209 ? 8.177 0.946 -12.954 1.00 85.50 209 ILE A CA 1
ATOM 1587 C C . ILE A 1 209 ? 6.823 1.295 -13.547 1.00 85.50 209 ILE A C 1
ATOM 1589 O O . ILE A 1 209 ? 5.798 0.748 -13.144 1.00 85.50 209 ILE A O 1
ATOM 1593 N N . GLN A 1 210 ? 6.821 2.191 -14.537 1.00 85.12 210 GLN A N 1
ATOM 1594 C CA . GLN A 1 210 ? 5.631 2.444 -15.338 1.00 85.12 210 GLN A CA 1
ATOM 1595 C C . GLN A 1 210 ? 5.095 1.129 -15.919 1.00 85.12 210 GLN A C 1
ATOM 1597 O O . GLN A 1 210 ? 5.803 0.408 -16.621 1.00 85.12 210 GLN A O 1
ATOM 1602 N N . THR A 1 211 ? 3.822 0.849 -15.659 1.00 83.81 211 THR A N 1
ATOM 1603 C CA . THR A 1 211 ? 3.136 -0.405 -15.999 1.00 83.81 211 THR A CA 1
ATOM 1604 C C . THR A 1 211 ? 3.271 -0.793 -17.471 1.00 83.81 211 THR A C 1
ATOM 1606 O O . THR A 1 211 ? 3.415 -1.969 -17.791 1.00 83.81 211 THR A O 1
ATOM 1609 N N . THR A 1 212 ? 3.270 0.202 -18.362 1.00 86.44 212 THR A N 1
ATOM 1610 C CA . THR A 1 212 ? 3.363 0.044 -19.821 1.00 86.44 212 THR A CA 1
ATOM 1611 C C . THR A 1 212 ? 4.800 0.089 -20.357 1.00 86.44 212 THR A C 1
ATOM 1613 O O . THR A 1 212 ? 4.994 0.246 -21.562 1.00 86.44 212 THR A O 1
ATOM 1616 N N . SER A 1 213 ? 5.816 0.029 -19.489 1.00 87.94 213 SER A N 1
ATOM 1617 C CA . SER A 1 213 ? 7.219 0.028 -19.912 1.00 87.94 213 SER A CA 1
ATOM 1618 C C . SER A 1 213 ? 7.514 -1.181 -20.811 1.00 87.94 213 SER A C 1
ATOM 1620 O O . SER A 1 213 ? 7.198 -2.306 -20.421 1.00 87.94 213 SER A O 1
ATOM 1622 N N . PRO A 1 214 ? 8.157 -0.990 -21.980 1.00 89.19 214 PRO A N 1
ATOM 1623 C CA . PRO A 1 214 ? 8.553 -2.095 -22.850 1.00 89.19 214 PRO A CA 1
ATOM 1624 C C . PRO A 1 214 ? 9.827 -2.814 -22.370 1.00 89.19 214 PRO A C 1
ATOM 1626 O O . PRO A 1 214 ? 10.190 -3.850 -22.925 1.00 89.19 214 PRO A O 1
ATOM 1629 N N . ASP A 1 215 ? 10.535 -2.273 -21.372 1.00 93.44 215 ASP A N 1
ATOM 1630 C CA . ASP A 1 215 ? 11.787 -2.843 -20.866 1.00 93.44 215 ASP A CA 1
ATOM 1631 C C . ASP A 1 215 ? 11.518 -3.998 -19.889 1.00 93.44 215 ASP A C 1
ATOM 1633 O O . ASP A 1 215 ? 11.403 -3.819 -18.671 1.00 93.44 215 ASP A O 1
ATOM 1637 N N . HIS A 1 216 ? 11.411 -5.203 -20.451 1.00 94.00 216 HIS A N 1
ATOM 1638 C CA . HIS A 1 216 ? 11.153 -6.434 -19.703 1.00 94.00 216 HIS A CA 1
ATOM 1639 C C . HIS A 1 216 ? 12.263 -6.770 -18.702 1.00 94.00 216 HIS A C 1
ATOM 1641 O O . HIS A 1 216 ? 11.976 -7.145 -17.565 1.00 94.00 216 HIS A O 1
ATOM 1647 N N . ALA A 1 217 ? 13.529 -6.578 -19.083 1.00 95.88 217 ALA A N 1
ATOM 1648 C CA . ALA A 1 217 ? 14.664 -6.878 -18.215 1.00 95.88 217 ALA A CA 1
ATOM 1649 C C . ALA A 1 217 ? 14.647 -5.987 -16.967 1.00 95.88 217 ALA A C 1
ATOM 1651 O O . ALA A 1 217 ? 14.817 -6.465 -15.843 1.00 95.88 217 ALA A O 1
ATOM 1652 N N . ARG A 1 218 ? 14.367 -4.694 -17.150 1.00 93.94 218 ARG A N 1
ATOM 1653 C CA . ARG A 1 218 ? 14.247 -3.744 -16.046 1.00 93.94 218 ARG A CA 1
ATOM 1654 C C . ARG A 1 218 ? 13.006 -4.005 -15.181 1.00 93.94 218 ARG A C 1
ATOM 1656 O O . ARG A 1 218 ? 13.109 -3.846 -13.963 1.00 93.94 218 ARG A O 1
ATOM 1663 N N . MET A 1 219 ? 11.886 -4.439 -15.776 1.00 94.75 219 MET A N 1
ATOM 1664 C CA . MET A 1 219 ? 10.669 -4.887 -15.071 1.00 94.75 219 MET A CA 1
ATOM 1665 C C . MET A 1 219 ? 10.938 -6.092 -14.171 1.00 94.75 219 MET A C 1
ATOM 1667 O O . MET A 1 219 ? 10.564 -6.085 -12.998 1.00 94.75 219 MET A O 1
ATOM 1671 N N . LYS A 1 220 ? 11.633 -7.099 -14.703 1.00 97.00 220 LYS A N 1
ATOM 1672 C CA . LYS A 1 220 ? 12.026 -8.285 -13.948 1.00 97.00 220 LYS A CA 1
ATOM 1673 C C . LYS A 1 220 ? 12.935 -7.920 -12.773 1.00 97.00 220 LYS A C 1
ATOM 1675 O O . LYS A 1 220 ? 12.645 -8.315 -11.650 1.00 97.00 220 LYS A O 1
ATOM 1680 N N . GLU A 1 221 ? 13.956 -7.092 -13.002 1.00 97.50 221 GLU A N 1
ATOM 1681 C CA . GLU A 1 221 ? 14.844 -6.624 -11.928 1.00 97.50 221 GLU A CA 1
ATOM 1682 C C . GLU A 1 221 ? 14.090 -5.820 -10.857 1.00 97.50 221 GLU A C 1
ATOM 1684 O O . GLU A 1 221 ? 14.357 -5.989 -9.672 1.00 97.50 221 GLU A O 1
ATOM 1689 N N . ALA A 1 222 ? 13.137 -4.960 -11.236 1.00 95.56 222 ALA A N 1
ATOM 1690 C CA . ALA A 1 222 ? 12.307 -4.234 -10.267 1.00 95.56 222 ALA A CA 1
ATOM 1691 C C . ALA A 1 222 ? 11.471 -5.171 -9.397 1.00 95.56 222 ALA A C 1
ATOM 1693 O O . ALA A 1 222 ? 11.388 -4.992 -8.181 1.00 95.56 222 ALA A O 1
ATOM 1694 N N . MET A 1 223 ? 10.858 -6.178 -10.016 1.00 97.31 223 MET A N 1
ATOM 1695 C CA . MET A 1 223 ? 10.083 -7.189 -9.310 1.00 97.31 223 MET A CA 1
ATOM 1696 C C . MET A 1 223 ? 10.970 -7.958 -8.319 1.00 97.31 223 MET A C 1
ATOM 1698 O O . MET A 1 223 ? 10.646 -8.018 -7.134 1.00 97.31 223 MET A O 1
ATOM 1702 N N . GLU A 1 224 ? 12.125 -8.457 -8.767 1.00 98.44 224 GLU A N 1
ATOM 1703 C CA . GLU A 1 224 ? 13.067 -9.206 -7.925 1.00 98.44 224 GLU A CA 1
ATOM 1704 C C . GLU A 1 224 ? 13.646 -8.337 -6.797 1.00 98.44 224 GLU A C 1
ATOM 1706 O O . GLU A 1 224 ? 13.756 -8.787 -5.655 1.00 98.44 224 GLU A O 1
ATOM 1711 N N . ARG A 1 225 ? 13.967 -7.069 -7.079 1.00 98.06 225 ARG A N 1
ATOM 1712 C CA . ARG A 1 225 ? 14.409 -6.103 -6.067 1.00 98.06 225 ARG A CA 1
ATOM 1713 C C . ARG A 1 225 ? 13.324 -5.816 -5.041 1.00 98.06 225 ARG A C 1
ATOM 1715 O O . ARG A 1 225 ? 13.633 -5.762 -3.858 1.00 98.06 225 ARG A O 1
ATOM 1722 N N . SER A 1 226 ? 12.069 -5.685 -5.465 1.00 98.06 226 SER A N 1
ATOM 1723 C CA . SER A 1 226 ? 10.941 -5.468 -4.550 1.00 98.06 226 SER A CA 1
ATOM 1724 C C . SER A 1 226 ? 10.771 -6.640 -3.578 1.00 98.06 226 SER A C 1
ATOM 1726 O O . SER A 1 226 ? 10.486 -6.411 -2.407 1.00 98.06 226 SER A O 1
ATOM 1728 N N . VAL A 1 227 ? 11.011 -7.882 -4.022 1.00 98.56 227 VAL A N 1
ATOM 1729 C CA . VAL A 1 227 ? 11.042 -9.059 -3.130 1.00 98.56 227 VAL A CA 1
ATOM 1730 C C . VAL A 1 227 ? 12.173 -8.936 -2.102 1.00 98.56 227 VAL A C 1
ATOM 1732 O O . VAL A 1 227 ? 11.931 -9.084 -0.908 1.00 98.56 227 VAL A O 1
ATOM 1735 N N . ARG A 1 228 ? 13.401 -8.602 -2.526 1.00 98.50 228 ARG A N 1
ATOM 1736 C CA . ARG A 1 228 ? 14.541 -8.417 -1.600 1.00 98.50 228 ARG A CA 1
ATOM 1737 C C . ARG A 1 228 ? 14.334 -7.244 -0.636 1.00 98.50 228 ARG A C 1
ATOM 1739 O O . ARG A 1 228 ? 14.764 -7.281 0.515 1.00 98.50 228 ARG A O 1
ATOM 1746 N N . TRP A 1 229 ? 13.679 -6.182 -1.094 1.00 98.62 229 TRP A N 1
ATOM 1747 C CA . TRP A 1 229 ? 13.342 -5.023 -0.274 1.00 98.62 229 TRP A CA 1
ATOM 1748 C C . TRP A 1 229 ? 12.255 -5.321 0.754 1.00 98.62 229 TRP A C 1
ATOM 1750 O O . TRP A 1 229 ? 12.306 -4.728 1.833 1.00 98.62 229 TRP A O 1
ATOM 1760 N N . LEU A 1 230 ? 11.343 -6.264 0.487 1.00 98.62 230 LEU A N 1
ATOM 1761 C CA . LEU A 1 230 ? 10.406 -6.750 1.500 1.00 98.62 230 LEU A CA 1
ATOM 1762 C C . LEU A 1 230 ? 11.152 -7.303 2.714 1.00 98.62 230 LEU A C 1
ATOM 1764 O O . LEU A 1 230 ? 10.840 -6.930 3.841 1.00 98.62 230 LEU A O 1
ATOM 1768 N N . ASP A 1 231 ? 12.166 -8.141 2.490 1.00 98.44 231 ASP A N 1
ATOM 1769 C CA . ASP A 1 231 ? 12.944 -8.750 3.575 1.00 98.44 231 ASP A CA 1
ATOM 1770 C C . ASP A 1 231 ? 13.600 -7.673 4.448 1.00 98.44 231 ASP A C 1
ATOM 1772 O O . ASP A 1 231 ? 13.554 -7.728 5.678 1.00 98.44 231 ASP A O 1
ATOM 1776 N N . ARG A 1 232 ? 14.130 -6.623 3.813 1.00 98.56 232 ARG A N 1
ATOM 1777 C CA . ARG A 1 232 ? 14.686 -5.456 4.510 1.00 98.56 232 ARG A CA 1
ATOM 1778 C C . ARG A 1 232 ? 13.621 -4.671 5.276 1.00 98.56 232 ARG A C 1
ATOM 1780 O O . ARG A 1 232 ? 13.881 -4.247 6.400 1.00 98.56 232 ARG A O 1
ATOM 1787 N N . CYS A 1 233 ? 12.424 -4.501 4.710 1.00 98.50 233 CYS A N 1
ATOM 1788 C CA . CYS A 1 233 ? 11.304 -3.857 5.399 1.00 98.50 233 CYS A CA 1
ATOM 1789 C C . CYS A 1 233 ? 10.876 -4.654 6.640 1.00 98.50 233 CYS A C 1
ATOM 1791 O O . CYS A 1 233 ? 10.693 -4.069 7.703 1.00 98.50 233 CYS A O 1
ATOM 1793 N N . ILE A 1 234 ? 10.771 -5.981 6.532 1.00 98.00 234 ILE A N 1
ATOM 1794 C CA . ILE A 1 234 ? 10.397 -6.870 7.643 1.00 98.00 234 ILE A CA 1
ATOM 1795 C C . ILE A 1 234 ? 11.406 -6.769 8.788 1.00 98.00 234 ILE A C 1
ATOM 1797 O O . ILE A 1 234 ? 11.010 -6.669 9.948 1.00 98.00 234 ILE A O 1
ATOM 1801 N N . VAL A 1 235 ? 12.706 -6.760 8.473 1.00 97.69 235 VAL A N 1
ATOM 1802 C CA . VAL A 1 235 ? 13.772 -6.607 9.477 1.00 97.69 235 VAL A CA 1
ATOM 1803 C C . VAL A 1 235 ? 13.748 -5.217 10.119 1.00 97.69 235 VAL A C 1
ATOM 1805 O O . VAL A 1 235 ? 14.011 -5.081 11.313 1.00 97.69 235 VAL A O 1
ATOM 1808 N N . ALA A 1 236 ? 13.442 -4.175 9.345 1.00 97.94 236 ALA A N 1
ATOM 1809 C CA . ALA A 1 236 ? 13.436 -2.800 9.830 1.00 97.94 236 ALA A CA 1
ATOM 1810 C C . ALA A 1 236 ? 12.164 -2.404 10.593 1.00 97.94 236 ALA A C 1
ATOM 1812 O O . ALA A 1 236 ? 12.194 -1.411 11.322 1.00 97.94 236 ALA A O 1
ATOM 1813 N N . HIS A 1 237 ? 11.061 -3.138 10.432 1.00 97.06 237 HIS A N 1
ATOM 1814 C CA . HIS A 1 237 ? 9.794 -2.844 11.095 1.00 97.06 237 HIS A CA 1
ATOM 1815 C C . HIS A 1 237 ? 9.874 -3.114 12.602 1.00 97.06 237 HIS A C 1
ATOM 1817 O O . HIS A 1 237 ? 10.031 -4.249 13.045 1.00 97.06 237 HIS A O 1
ATOM 1823 N N . LYS A 1 238 ? 9.740 -2.058 13.414 1.00 95.75 238 LYS A N 1
ATOM 1824 C CA . LYS A 1 238 ? 9.921 -2.136 14.876 1.00 95.75 238 LYS A CA 1
ATOM 1825 C C . LYS A 1 238 ? 8.631 -2.292 15.678 1.00 95.75 238 LYS A C 1
ATOM 1827 O O . LYS A 1 238 ? 8.703 -2.444 16.895 1.00 95.75 238 LYS A O 1
ATOM 1832 N N . LYS A 1 239 ? 7.461 -2.192 15.041 1.00 95.56 239 LYS A N 1
ATOM 1833 C CA . LYS A 1 239 ? 6.157 -2.132 15.731 1.00 95.56 239 LYS A CA 1
ATOM 1834 C C . LYS A 1 239 ? 5.110 -3.115 15.159 1.00 95.56 239 LYS A C 1
ATOM 1836 O O . LYS A 1 239 ? 3.990 -2.694 14.881 1.00 95.56 239 LYS A O 1
ATOM 1841 N N . PRO A 1 240 ? 5.432 -4.407 14.956 1.00 93.25 240 PRO A N 1
ATOM 1842 C CA . PRO A 1 240 ? 4.512 -5.376 14.336 1.00 93.25 240 PRO A CA 1
ATOM 1843 C C . PRO A 1 240 ? 3.218 -5.611 15.140 1.00 93.25 240 PRO A C 1
ATOM 1845 O O . PRO A 1 240 ? 2.155 -5.832 14.568 1.00 93.25 240 PRO A O 1
ATOM 1848 N N . GLU A 1 241 ? 3.273 -5.444 16.463 1.00 93.94 241 GLU A N 1
ATOM 1849 C CA . GLU A 1 241 ? 2.118 -5.565 17.369 1.00 93.94 241 GLU A CA 1
ATOM 1850 C C . GLU A 1 241 ? 1.082 -4.441 17.227 1.00 93.94 241 GLU A C 1
ATOM 1852 O O . GLU A 1 241 ? -0.001 -4.534 17.794 1.00 93.94 241 GLU A O 1
ATOM 1857 N N . THR A 1 242 ? 1.409 -3.347 16.532 1.00 95.50 242 THR A N 1
ATOM 1858 C CA . THR A 1 242 ? 0.510 -2.188 16.389 1.00 95.50 242 THR A CA 1
ATOM 1859 C C . THR A 1 242 ? 0.445 -1.625 14.976 1.00 95.50 242 THR A C 1
ATOM 1861 O O . THR A 1 242 ? -0.439 -0.828 14.697 1.00 95.50 242 THR A O 1
ATOM 1864 N N . GLN A 1 243 ? 1.333 -2.022 14.067 1.00 97.69 243 GLN A N 1
ATOM 1865 C CA . GLN A 1 243 ? 1.311 -1.577 12.677 1.00 97.69 243 GLN A CA 1
ATOM 1866 C C . GLN A 1 243 ? 1.531 -2.764 11.744 1.00 97.69 243 GLN A C 1
ATOM 1868 O O . GLN A 1 243 ? 2.419 -3.591 11.961 1.00 97.69 243 GLN A O 1
ATOM 1873 N N . ASN A 1 244 ? 0.738 -2.838 10.681 1.00 97.94 244 ASN A N 1
ATOM 1874 C CA . ASN A 1 244 ? 0.651 -4.027 9.842 1.00 97.94 244 ASN A CA 1
ATOM 1875 C C . ASN A 1 244 ? 1.323 -3.786 8.489 1.00 97.94 244 ASN A C 1
ATOM 1877 O O . ASN A 1 244 ? 0.807 -3.032 7.668 1.00 97.94 244 ASN A O 1
ATOM 1881 N N . LEU A 1 245 ? 2.468 -4.430 8.251 1.00 98.25 245 LEU A N 1
ATOM 1882 C CA . LEU A 1 245 ? 3.213 -4.306 6.995 1.00 98.25 245 LEU A CA 1
ATOM 1883 C C . LEU A 1 245 ? 2.539 -5.103 5.872 1.00 98.25 245 LEU A C 1
ATOM 1885 O O . LEU A 1 245 ? 2.299 -6.299 6.015 1.00 98.25 245 LEU A O 1
ATOM 1889 N N . PHE A 1 246 ? 2.257 -4.460 4.744 1.00 98.50 246 PHE A N 1
ATOM 1890 C CA . PHE A 1 246 ? 1.749 -5.101 3.535 1.00 98.50 246 PHE A CA 1
ATOM 1891 C C . PHE A 1 246 ? 2.868 -5.210 2.499 1.00 98.50 246 PHE A C 1
ATOM 1893 O O . PHE A 1 246 ? 3.599 -4.246 2.241 1.00 98.50 246 PHE A O 1
ATOM 1900 N N . CYS A 1 247 ? 2.976 -6.380 1.868 1.00 98.38 247 CYS A N 1
ATOM 1901 C CA . CYS A 1 247 ? 3.798 -6.543 0.675 1.00 98.38 247 CYS A CA 1
ATOM 1902 C C . CYS A 1 247 ? 3.094 -5.943 -0.553 1.00 98.38 247 CYS A C 1
ATOM 1904 O O . CYS A 1 247 ? 1.877 -5.754 -0.559 1.00 98.38 247 CYS A O 1
ATOM 1906 N N . ILE A 1 248 ? 3.857 -5.648 -1.603 1.00 98.38 248 ILE A N 1
ATOM 1907 C CA . ILE A 1 248 ? 3.368 -5.075 -2.863 1.00 98.38 248 ILE A CA 1
ATOM 1908 C C . ILE A 1 248 ? 3.827 -5.964 -4.012 1.00 98.38 248 ILE A C 1
ATOM 1910 O O . ILE A 1 248 ? 5.019 -6.057 -4.299 1.00 98.38 248 ILE A O 1
ATOM 1914 N N . ILE A 1 249 ? 2.872 -6.579 -4.699 1.00 98.31 249 ILE A N 1
ATOM 1915 C CA . ILE A 1 249 ? 3.114 -7.370 -5.901 1.00 98.31 249 ILE A CA 1
ATOM 1916 C C . ILE A 1 249 ? 3.424 -6.427 -7.064 1.00 98.31 249 ILE A C 1
ATOM 1918 O O . ILE A 1 249 ? 2.641 -5.520 -7.362 1.00 98.31 249 ILE A O 1
ATOM 1922 N N . GLN A 1 250 ? 4.529 -6.696 -7.756 1.00 96.50 250 GLN A N 1
ATOM 1923 C CA . GLN A 1 250 ? 5.001 -5.988 -8.948 1.00 96.50 250 GLN A CA 1
ATOM 1924 C C . GLN A 1 250 ? 5.063 -6.921 -10.171 1.00 96.50 250 GLN A C 1
ATOM 1926 O O . GLN A 1 250 ? 4.747 -8.106 -10.071 1.00 96.50 250 GLN A O 1
ATOM 1931 N N . GLY A 1 251 ? 5.429 -6.381 -11.339 1.00 94.44 251 GLY A N 1
ATOM 1932 C CA . GLY A 1 251 ? 5.568 -7.151 -12.590 1.00 94.44 251 GLY A CA 1
ATOM 1933 C C . GLY A 1 251 ? 4.918 -6.524 -13.829 1.00 94.44 251 GLY A C 1
ATOM 1934 O O . GLY A 1 251 ? 4.854 -7.164 -14.874 1.00 94.44 251 GLY A O 1
ATOM 1935 N N . GLY A 1 252 ? 4.418 -5.285 -13.739 1.00 93.56 252 GLY A N 1
ATOM 1936 C CA . GLY A 1 252 ? 3.803 -4.595 -14.879 1.00 93.56 252 GLY A CA 1
ATOM 1937 C C . GLY A 1 252 ? 2.575 -5.339 -15.412 1.00 93.56 252 GLY A C 1
ATOM 1938 O O . GLY A 1 252 ? 1.729 -5.770 -14.622 1.00 93.56 252 GLY A O 1
ATOM 1939 N N . LEU A 1 253 ? 2.484 -5.479 -16.739 1.00 95.25 253 LEU A N 1
ATOM 1940 C CA . LEU A 1 253 ? 1.435 -6.244 -17.433 1.00 95.25 253 LEU A CA 1
ATOM 1941 C C . LEU A 1 253 ? 1.833 -7.698 -17.748 1.00 95.25 253 LEU A C 1
ATOM 1943 O O . LEU A 1 253 ? 1.053 -8.425 -18.363 1.00 95.25 253 LEU A O 1
ATOM 1947 N N . ASP A 1 254 ? 3.028 -8.133 -17.346 1.00 96.62 254 ASP A N 1
ATOM 1948 C CA . ASP A 1 254 ? 3.481 -9.507 -17.555 1.00 96.62 254 ASP A CA 1
ATOM 1949 C C . ASP A 1 254 ? 2.870 -10.422 -16.484 1.00 96.62 254 ASP A C 1
ATOM 1951 O O . ASP A 1 254 ? 3.198 -10.347 -15.297 1.00 96.62 254 ASP A O 1
ATOM 1955 N N . LEU A 1 255 ? 1.953 -11.292 -16.910 1.00 97.88 255 LEU A N 1
ATOM 1956 C CA . LEU A 1 255 ? 1.227 -12.177 -16.003 1.00 97.88 255 LEU A CA 1
ATOM 1957 C C . LEU A 1 255 ? 2.134 -13.229 -15.352 1.00 97.88 255 LEU A C 1
ATOM 1959 O O . LEU A 1 255 ? 1.849 -13.646 -14.233 1.00 97.88 255 LEU A O 1
ATOM 1963 N N . ASP A 1 256 ? 3.224 -13.644 -15.996 1.00 98.25 256 ASP A N 1
ATOM 1964 C CA . ASP A 1 256 ? 4.152 -14.618 -15.420 1.00 98.25 256 ASP A CA 1
ATOM 1965 C C . ASP A 1 256 ? 5.021 -13.970 -14.343 1.00 98.25 256 ASP A C 1
ATOM 1967 O O . ASP A 1 256 ? 5.169 -14.539 -13.259 1.00 98.25 256 ASP A O 1
ATOM 1971 N N . LEU A 1 257 ? 5.487 -12.736 -14.570 1.00 98.00 257 LEU A N 1
ATOM 1972 C CA . LEU A 1 257 ? 6.154 -11.954 -13.523 1.00 98.00 257 LEU A CA 1
ATOM 1973 C C . LEU A 1 257 ? 5.216 -11.677 -12.342 1.00 98.00 257 LEU A C 1
ATOM 1975 O O . LEU A 1 257 ? 5.648 -11.763 -11.193 1.00 98.00 257 LEU A O 1
ATOM 1979 N N . ARG A 1 258 ? 3.926 -11.406 -12.593 1.00 98.19 258 ARG A N 1
ATOM 1980 C CA . ARG A 1 258 ? 2.919 -11.235 -11.530 1.00 98.19 258 ARG A CA 1
ATOM 1981 C C . ARG A 1 258 ? 2.740 -12.506 -10.702 1.00 98.19 258 ARG A C 1
ATOM 1983 O O . ARG A 1 258 ? 2.733 -12.425 -9.473 1.00 98.19 258 ARG A O 1
ATOM 1990 N N . ARG A 1 259 ? 2.646 -13.678 -11.342 1.00 98.69 259 ARG A N 1
ATOM 1991 C CA . ARG A 1 259 ? 2.571 -14.974 -10.641 1.00 98.69 259 ARG A CA 1
ATOM 1992 C C . ARG A 1 259 ? 3.827 -15.234 -9.819 1.00 98.69 259 ARG A C 1
ATOM 1994 O O . ARG A 1 259 ? 3.713 -15.560 -8.641 1.00 98.69 259 ARG A O 1
ATOM 2001 N N . GLN A 1 260 ? 5.003 -15.042 -10.417 1.00 98.56 260 GLN A N 1
ATOM 2002 C CA . GLN A 1 260 ? 6.285 -15.220 -9.738 1.00 98.56 260 GLN A CA 1
ATOM 2003 C C . GLN A 1 260 ? 6.383 -14.315 -8.506 1.00 98.56 260 GLN A C 1
ATOM 2005 O O . GLN A 1 260 ? 6.637 -14.800 -7.408 1.00 98.56 260 GLN A O 1
ATOM 2010 N N . CYS A 1 261 ? 6.118 -13.016 -8.669 1.00 98.50 261 CYS A N 1
ATOM 2011 C CA . CYS A 1 261 ? 6.155 -12.057 -7.572 1.00 98.50 261 CYS A CA 1
ATOM 2012 C C . CYS A 1 261 ? 5.165 -12.431 -6.466 1.00 98.50 261 CYS A C 1
ATOM 2014 O O . CYS A 1 261 ? 5.519 -12.406 -5.293 1.00 98.50 261 CYS A O 1
ATOM 2016 N N . THR A 1 262 ? 3.946 -12.836 -6.831 1.00 98.62 262 THR A N 1
ATOM 2017 C CA . THR A 1 262 ? 2.933 -13.256 -5.855 1.00 98.62 262 THR A CA 1
ATOM 2018 C C . THR A 1 262 ? 3.424 -14.439 -5.023 1.00 98.62 262 THR A C 1
ATOM 2020 O O . THR A 1 262 ? 3.376 -14.381 -3.797 1.00 98.62 262 THR A O 1
ATOM 2023 N N . VAL A 1 263 ? 3.953 -15.483 -5.666 1.00 98.44 263 VAL A N 1
ATOM 2024 C CA . VAL A 1 263 ? 4.494 -16.661 -4.971 1.00 98.44 263 VAL A CA 1
ATOM 2025 C C . VAL A 1 263 ? 5.646 -16.281 -4.038 1.00 98.44 263 VAL A C 1
ATOM 2027 O O . VAL A 1 263 ? 5.656 -16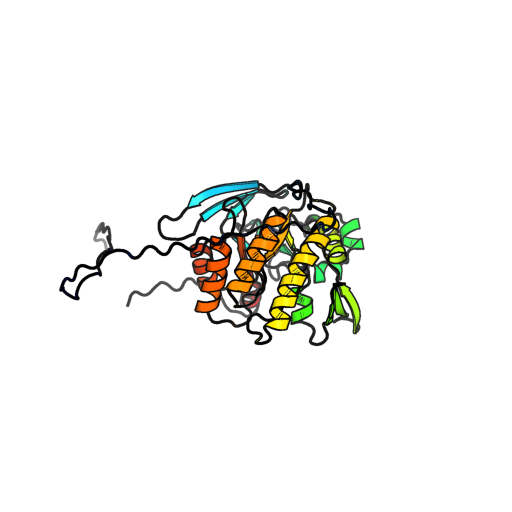.711 -2.888 1.00 98.44 263 VAL A O 1
ATOM 2030 N N . GLU A 1 264 ? 6.582 -15.449 -4.493 1.00 98.44 264 GLU A N 1
ATOM 2031 C CA . GLU A 1 264 ? 7.729 -15.005 -3.689 1.00 98.44 264 GLU A CA 1
ATOM 2032 C C . GLU A 1 264 ? 7.318 -14.151 -2.479 1.00 98.44 264 GLU A C 1
ATOM 2034 O O . GLU A 1 264 ? 7.809 -14.361 -1.365 1.00 98.44 264 GLU A O 1
ATOM 2039 N N . MET A 1 265 ? 6.383 -13.214 -2.668 1.00 98.31 265 MET A N 1
ATOM 2040 C CA . MET A 1 265 ? 5.890 -12.332 -1.605 1.00 98.31 265 MET A CA 1
ATOM 2041 C C . MET A 1 265 ? 5.119 -13.111 -0.532 1.00 98.31 265 MET A C 1
ATOM 2043 O O . MET A 1 265 ? 5.266 -12.836 0.659 1.00 98.31 265 MET A O 1
ATOM 2047 N N . LEU A 1 266 ? 4.325 -14.112 -0.931 1.00 97.69 266 LEU A N 1
ATOM 2048 C CA . LEU A 1 266 ? 3.528 -14.920 -0.004 1.00 97.69 266 LEU A CA 1
ATOM 2049 C C . LEU A 1 266 ? 4.378 -15.755 0.962 1.00 97.69 266 LEU A C 1
ATOM 2051 O O . LEU A 1 266 ? 3.920 -16.031 2.069 1.00 97.69 266 LEU A O 1
ATOM 2055 N N . GLN A 1 267 ? 5.620 -16.094 0.602 1.00 97.38 267 GLN A N 1
ATOM 2056 C CA . GLN A 1 267 ? 6.543 -16.815 1.492 1.00 97.38 267 GLN A CA 1
ATOM 2057 C C . GLN A 1 267 ? 6.881 -16.032 2.775 1.00 97.38 267 GLN A C 1
ATOM 2059 O O . GLN A 1 267 ? 7.263 -16.640 3.771 1.00 97.38 267 GLN A O 1
ATOM 2064 N N . ARG A 1 268 ? 6.730 -14.697 2.768 1.00 96.56 268 ARG A N 1
ATOM 2065 C CA . ARG A 1 268 ? 6.987 -13.826 3.930 1.00 96.56 268 ARG A CA 1
ATOM 2066 C C . ARG A 1 268 ? 5.786 -13.675 4.871 1.00 96.56 268 ARG A C 1
ATOM 2068 O O . ARG A 1 268 ? 5.916 -13.063 5.925 1.00 96.56 268 ARG A O 1
ATOM 2075 N N . ASP A 1 269 ? 4.619 -14.191 4.486 1.00 96.00 269 ASP A N 1
ATOM 2076 C CA . ASP A 1 269 ? 3.396 -14.212 5.298 1.00 96.00 269 ASP A CA 1
ATOM 2077 C C . ASP A 1 269 ? 2.950 -12.844 5.878 1.00 96.00 269 ASP A C 1
ATOM 2079 O O . ASP A 1 269 ? 2.362 -12.776 6.957 1.00 96.00 269 ASP A O 1
ATOM 2083 N N . THR A 1 270 ? 3.144 -11.735 5.152 1.00 97.19 270 THR A N 1
ATOM 2084 C CA . THR A 1 270 ? 2.730 -10.391 5.613 1.00 97.19 270 THR A CA 1
ATOM 2085 C C . THR A 1 270 ? 1.224 -10.304 5.924 1.00 97.19 270 THR A C 1
ATOM 2087 O O . THR A 1 270 ? 0.431 -10.937 5.221 1.00 97.19 270 THR A O 1
ATOM 2090 N N . PRO A 1 271 ? 0.781 -9.524 6.932 1.00 97.12 271 PRO A N 1
ATOM 2091 C CA . PRO A 1 271 ? -0.633 -9.422 7.327 1.00 97.12 271 PRO A CA 1
ATOM 2092 C C . PRO A 1 271 ? -1.622 -9.073 6.207 1.00 97.12 271 PRO A C 1
ATOM 2094 O O . PRO A 1 271 ? -2.754 -9.554 6.213 1.00 97.12 271 PRO A O 1
ATOM 2097 N N . GLY A 1 272 ? -1.192 -8.279 5.229 1.00 97.69 272 GLY A N 1
ATOM 2098 C CA . GLY A 1 272 ? -1.970 -7.976 4.034 1.00 97.69 272 GLY A CA 1
ATOM 2099 C C . GLY A 1 272 ? -1.098 -7.839 2.798 1.00 97.69 272 GLY A C 1
ATOM 2100 O O . GLY A 1 272 ? 0.134 -7.941 2.863 1.00 97.69 272 GLY A O 1
ATOM 2101 N N . ILE A 1 273 ? -1.765 -7.704 1.654 1.00 98.50 273 ILE A N 1
ATOM 2102 C CA . ILE A 1 273 ? -1.142 -7.833 0.340 1.00 98.50 273 ILE A CA 1
ATOM 2103 C C . ILE A 1 273 ? -1.710 -6.766 -0.584 1.00 98.50 273 ILE A C 1
ATOM 2105 O O . ILE A 1 273 ? -2.927 -6.633 -0.725 1.00 98.50 273 ILE A O 1
ATOM 2109 N N . ALA A 1 274 ? -0.823 -6.036 -1.247 1.00 98.38 274 ALA A N 1
ATOM 2110 C CA . ALA A 1 274 ? -1.182 -5.056 -2.249 1.00 98.38 274 ALA A CA 1
ATOM 2111 C C . ALA A 1 274 ? -0.754 -5.477 -3.656 1.00 98.38 274 ALA A C 1
ATOM 2113 O O . ALA A 1 274 ? 0.218 -6.205 -3.849 1.00 98.38 274 ALA A O 1
ATOM 2114 N N . ILE A 1 275 ? -1.474 -4.976 -4.652 1.00 97.81 275 ILE A N 1
ATOM 2115 C CA . ILE A 1 275 ? -1.171 -5.093 -6.072 1.00 97.81 275 ILE A CA 1
ATOM 2116 C C . ILE A 1 275 ? -0.781 -3.692 -6.543 1.00 97.81 275 ILE A C 1
ATOM 2118 O O . ILE A 1 275 ? -1.631 -2.807 -6.663 1.00 97.81 275 ILE A O 1
ATOM 2122 N N . GLY A 1 276 ? 0.521 -3.495 -6.755 1.00 93.75 276 GLY A N 1
ATOM 2123 C CA . GLY A 1 276 ? 1.107 -2.219 -7.155 1.00 93.75 276 GLY A CA 1
ATOM 2124 C C . GLY A 1 276 ? 1.385 -2.130 -8.653 1.00 93.75 276 GLY A C 1
ATOM 2125 O O . GLY A 1 276 ? 1.232 -3.101 -9.405 1.00 93.75 276 GLY A O 1
ATOM 2126 N N . GLY A 1 277 ? 1.811 -0.945 -9.096 1.00 84.56 277 GLY A N 1
ATOM 2127 C CA . GLY A 1 277 ? 2.199 -0.712 -10.489 1.00 84.56 277 GLY A CA 1
ATOM 2128 C C . GLY A 1 277 ? 1.037 -0.881 -11.471 1.00 84.56 277 GLY A C 1
ATOM 2129 O O . GLY A 1 277 ? 1.220 -1.484 -12.528 1.00 84.56 277 GLY A O 1
ATOM 2130 N N . LEU A 1 278 ? -0.153 -0.403 -11.102 1.00 84.19 278 LEU A N 1
ATOM 2131 C CA . LEU A 1 278 ? -1.354 -0.301 -11.942 1.00 84.19 278 LEU A CA 1
ATOM 2132 C C . LEU A 1 278 ? -1.830 1.163 -11.976 1.00 84.19 278 LEU A C 1
ATOM 2134 O O . LEU A 1 278 ? -1.337 1.991 -11.209 1.00 84.19 278 LEU A O 1
ATOM 2138 N N . SER A 1 279 ? -2.776 1.486 -12.858 1.00 74.50 279 SER A N 1
ATOM 2139 C CA . SER A 1 279 ? -3.274 2.846 -13.132 1.00 74.50 279 SER A CA 1
ATOM 2140 C C . SER A 1 279 ? -2.240 3.779 -13.781 1.00 74.50 279 SER A C 1
ATOM 2142 O O . SER A 1 279 ? -2.271 4.995 -13.593 1.00 74.50 279 SER A O 1
ATOM 2144 N N . GLY A 1 280 ? -1.320 3.210 -14.567 1.00 68.31 280 GLY A N 1
ATOM 2145 C CA . GLY A 1 280 ? -0.229 3.903 -15.261 1.00 68.31 280 GLY A CA 1
ATOM 2146 C C . GLY A 1 280 ? -0.498 4.209 -16.740 1.00 68.31 280 GLY A C 1
ATOM 2147 O O . GLY A 1 280 ? 0.418 4.642 -17.441 1.00 68.31 280 GLY A O 1
ATOM 2148 N N . GLY A 1 281 ? -1.722 3.968 -17.222 1.00 78.94 281 GLY A N 1
ATOM 2149 C CA . GLY A 1 281 ? -2.140 4.192 -18.614 1.00 78.94 281 GLY A CA 1
ATOM 2150 C C . GLY A 1 281 ? -2.410 2.913 -19.414 1.00 78.94 281 GLY A C 1
ATOM 2151 O O . GLY A 1 281 ? -2.535 2.970 -20.635 1.00 78.94 281 GLY A O 1
ATOM 2152 N N . GLU A 1 282 ? -2.482 1.760 -18.752 1.00 86.81 282 GLU A N 1
ATOM 2153 C CA . GLU A 1 282 ? -2.819 0.479 -19.363 1.00 86.81 282 GLU A CA 1
ATOM 2154 C C . GLU A 1 282 ? -4.274 0.400 -19.854 1.00 86.81 282 GLU A C 1
ATOM 2156 O O . GLU A 1 282 ? -5.169 1.112 -19.390 1.00 86.81 282 GLU A O 1
ATOM 2161 N N . ALA A 1 283 ? -4.531 -0.519 -20.786 1.00 91.50 283 ALA A N 1
ATOM 2162 C CA . ALA A 1 283 ? -5.887 -0.825 -21.216 1.00 91.50 283 ALA A CA 1
ATOM 2163 C C . ALA A 1 283 ? -6.670 -1.534 -20.097 1.00 91.50 283 ALA A C 1
ATOM 2165 O O . ALA A 1 283 ? -6.134 -2.389 -19.389 1.00 91.50 283 ALA A O 1
ATOM 2166 N N . LYS A 1 284 ? -7.980 -1.260 -19.996 1.00 90.62 284 LYS A N 1
ATOM 2167 C CA . LYS A 1 284 ? -8.864 -1.867 -18.978 1.00 90.62 284 LYS A CA 1
ATOM 2168 C C . LYS A 1 284 ? -8.818 -3.395 -18.978 1.00 90.62 284 LYS A C 1
ATOM 2170 O O . LYS A 1 284 ? -8.827 -4.007 -17.916 1.00 90.62 284 LYS A O 1
ATOM 2175 N N . ALA A 1 285 ? -8.732 -4.012 -20.156 1.00 94.62 285 ALA A N 1
ATOM 2176 C CA . ALA A 1 285 ? -8.641 -5.464 -20.276 1.00 94.62 285 ALA A CA 1
ATOM 2177 C C . ALA A 1 285 ? -7.359 -6.024 -19.640 1.00 94.62 285 ALA A C 1
ATOM 2179 O O . ALA A 1 285 ? -7.402 -7.088 -19.029 1.00 94.62 285 ALA A O 1
ATOM 2180 N N . ASP A 1 286 ? -6.234 -5.318 -19.754 1.00 95.00 286 ASP A N 1
ATOM 2181 C CA . ASP A 1 286 ? -4.960 -5.768 -19.191 1.00 95.00 286 ASP A CA 1
ATOM 2182 C C . ASP A 1 286 ? -4.900 -5.517 -17.683 1.00 95.00 286 ASP A C 1
ATOM 2184 O O . ASP A 1 286 ? -4.480 -6.407 -16.946 1.00 95.00 286 ASP A O 1
ATOM 2188 N N . PHE A 1 287 ? -5.443 -4.387 -17.212 1.00 94.81 287 PHE A N 1
ATOM 2189 C CA . PHE A 1 287 ? -5.707 -4.155 -15.788 1.00 94.81 287 PHE A CA 1
ATOM 2190 C C . PHE A 1 287 ? -6.503 -5.317 -15.171 1.00 94.81 287 PHE A C 1
ATOM 2192 O O . PHE A 1 287 ? -6.067 -5.909 -14.183 1.00 94.81 287 PHE A O 1
ATOM 2199 N N . CYS A 1 288 ? -7.625 -5.701 -15.794 1.00 96.69 288 CYS A N 1
ATOM 2200 C CA . CYS A 1 288 ? -8.462 -6.800 -15.308 1.00 96.69 288 CYS A CA 1
ATOM 2201 C C . CYS A 1 288 ? -7.680 -8.114 -15.228 1.00 96.69 288 CYS A C 1
ATOM 2203 O O . CYS A 1 288 ? -7.728 -8.780 -14.201 1.00 96.69 288 CYS A O 1
ATOM 2205 N N . LYS A 1 289 ? -6.921 -8.474 -16.274 1.00 97.94 289 LYS A N 1
ATOM 2206 C CA . LYS A 1 289 ? -6.113 -9.707 -16.288 1.00 97.94 289 LYS A CA 1
ATOM 2207 C C . LYS A 1 289 ? -5.077 -9.732 -15.168 1.00 97.94 289 LYS A C 1
ATOM 2209 O O . LYS A 1 289 ? -4.863 -10.789 -14.580 1.00 97.94 289 LYS A O 1
ATOM 2214 N N . VAL A 1 290 ? -4.423 -8.603 -14.887 1.00 97.69 290 VAL A N 1
ATOM 2215 C CA . VAL A 1 290 ? -3.429 -8.517 -13.809 1.00 97.69 290 VAL A CA 1
ATOM 2216 C C . VAL A 1 290 ? -4.093 -8.697 -12.449 1.00 97.69 290 VAL A C 1
ATOM 2218 O O . VAL A 1 290 ? -3.629 -9.525 -11.668 1.00 97.69 290 VAL A O 1
ATOM 2221 N N . VAL A 1 291 ? -5.179 -7.963 -12.174 1.00 97.94 291 VAL A N 1
ATOM 2222 C CA . VAL A 1 291 ? -5.907 -8.086 -10.901 1.00 97.94 291 VAL A CA 1
ATOM 2223 C C . VAL A 1 291 ? -6.395 -9.521 -10.714 1.00 97.94 291 VAL A C 1
ATOM 2225 O O . VAL A 1 291 ? -6.100 -10.114 -9.683 1.00 97.94 291 VAL A O 1
ATOM 2228 N N . ASP A 1 292 ? -7.042 -10.094 -11.731 1.00 98.44 292 ASP A N 1
ATOM 2229 C CA . ASP A 1 292 ? -7.561 -11.466 -11.735 1.00 98.44 292 ASP A CA 1
ATOM 2230 C C . ASP A 1 292 ? -6.467 -12.515 -11.478 1.00 98.44 292 ASP A C 1
ATOM 2232 O O . ASP A 1 292 ? -6.619 -13.392 -10.628 1.00 98.44 292 ASP A O 1
ATOM 2236 N N . THR A 1 293 ? -5.324 -12.376 -12.162 1.00 98.56 293 THR A N 1
ATOM 2237 C CA . THR A 1 293 ? -4.172 -13.281 -12.019 1.00 98.56 293 THR A CA 1
ATOM 2238 C C . THR A 1 293 ? -3.595 -13.241 -10.610 1.00 98.56 293 THR A C 1
ATOM 2240 O O . THR A 1 293 ? -3.250 -14.284 -10.057 1.00 98.56 293 THR A O 1
ATOM 2243 N N . CYS A 1 294 ? -3.463 -12.048 -10.027 1.00 98.31 294 CYS A N 1
ATOM 2244 C CA . CYS A 1 294 ? -2.959 -11.907 -8.669 1.00 98.31 294 CYS A CA 1
ATOM 2245 C C . CYS A 1 294 ? -3.958 -12.490 -7.667 1.00 98.31 294 CYS A C 1
ATOM 2247 O O . CYS A 1 294 ? -3.579 -13.348 -6.874 1.00 98.31 294 CYS A O 1
ATOM 2249 N N . THR A 1 295 ? -5.227 -12.061 -7.703 1.00 98.12 295 THR A N 1
ATOM 2250 C CA . THR A 1 295 ? -6.239 -12.424 -6.696 1.00 98.12 295 THR A CA 1
ATOM 2251 C C . THR A 1 295 ? -6.561 -13.917 -6.656 1.00 98.12 295 THR A C 1
ATOM 2253 O O . THR A 1 295 ? -6.946 -14.399 -5.589 1.00 98.12 295 THR A O 1
ATOM 2256 N N . ASP A 1 296 ? -6.344 -14.655 -7.751 1.00 98.06 296 ASP A N 1
ATOM 2257 C CA . ASP A 1 296 ? -6.446 -16.123 -7.795 1.00 98.06 296 ASP A CA 1
ATOM 2258 C C . ASP A 1 296 ? -5.419 -16.852 -6.933 1.00 98.06 296 ASP A C 1
ATOM 2260 O O . ASP A 1 296 ? -5.660 -17.971 -6.482 1.00 98.06 296 ASP A O 1
ATOM 2264 N N . LEU A 1 297 ? -4.273 -16.223 -6.695 1.00 98.25 297 LEU A N 1
ATOM 2265 C CA . LEU A 1 297 ? -3.192 -16.798 -5.905 1.00 98.25 297 LEU A CA 1
ATOM 2266 C C . LEU A 1 297 ? -3.218 -16.323 -4.450 1.00 98.25 297 LEU A C 1
ATOM 2268 O O . LEU A 1 297 ? -2.525 -16.893 -3.607 1.00 98.25 297 LEU A O 1
ATOM 2272 N N . LEU A 1 298 ? -3.985 -15.270 -4.139 1.00 97.88 298 LEU A N 1
ATOM 2273 C CA . LEU A 1 298 ? -3.958 -14.656 -2.815 1.00 97.88 298 LEU A CA 1
ATOM 2274 C C . LEU A 1 298 ? -4.763 -15.464 -1.793 1.00 97.88 298 LEU A C 1
ATOM 2276 O O . LEU A 1 298 ? -5.904 -15.850 -2.070 1.00 97.88 298 LEU A O 1
ATOM 2280 N N . PRO A 1 299 ? -4.246 -15.624 -0.563 1.00 96.62 299 PRO A N 1
ATOM 2281 C CA . PRO A 1 299 ? -4.972 -16.285 0.508 1.00 96.62 299 PRO A CA 1
ATOM 2282 C C . PRO A 1 299 ? -6.294 -15.569 0.802 1.00 96.62 299 PRO A C 1
ATOM 2284 O O . PRO A 1 299 ? -6.434 -14.351 0.655 1.00 96.62 299 PRO A O 1
ATOM 2287 N N . GLU A 1 300 ? -7.296 -16.341 1.209 1.00 94.94 300 GLU A N 1
ATOM 2288 C CA . GLU A 1 300 ? -8.637 -15.806 1.443 1.00 94.94 300 GLU A CA 1
ATOM 2289 C C . GLU A 1 300 ? -8.755 -15.039 2.765 1.00 94.94 300 GLU A C 1
ATOM 2291 O O . GLU A 1 300 ? -9.591 -14.151 2.893 1.00 94.94 300 GLU A O 1
ATOM 2296 N N . ASN A 1 301 ? -7.919 -15.350 3.748 1.00 95.06 301 ASN A N 1
ATOM 2297 C CA . ASN A 1 301 ? -7.959 -14.761 5.085 1.00 95.06 301 ASN A CA 1
ATOM 2298 C C . ASN A 1 301 ? -7.107 -13.488 5.218 1.00 95.06 301 ASN A C 1
ATOM 2300 O O . ASN A 1 301 ? -6.716 -13.132 6.328 1.00 95.06 301 ASN A O 1
ATOM 2304 N N . LYS A 1 302 ? -6.788 -12.828 4.099 1.00 97.19 302 LYS A N 1
ATOM 2305 C CA . LYS A 1 302 ? -6.032 -11.573 4.076 1.00 97.19 302 LYS A CA 1
ATOM 2306 C C . LYS A 1 302 ? -6.725 -10.519 3.209 1.00 97.19 302 LYS A C 1
ATOM 2308 O O . LYS A 1 302 ? -7.363 -10.879 2.208 1.00 97.19 302 LYS A O 1
ATOM 2313 N N . PRO A 1 303 ? -6.592 -9.231 3.572 1.00 98.00 303 PRO A N 1
ATOM 2314 C CA . PRO A 1 303 ? -7.060 -8.135 2.741 1.00 98.00 303 PRO A CA 1
ATOM 2315 C C . PRO A 1 303 ? -6.186 -7.980 1.493 1.00 98.00 303 PRO A C 1
ATOM 2317 O O . PRO A 1 303 ? -4.971 -8.206 1.522 1.00 98.00 303 PRO A O 1
ATOM 2320 N N . ARG A 1 304 ? -6.831 -7.576 0.399 1.00 98.38 304 ARG A N 1
ATOM 2321 C CA . ARG A 1 304 ? -6.256 -7.437 -0.939 1.00 98.38 304 ARG A CA 1
ATOM 2322 C C . ARG A 1 304 ? -6.449 -6.002 -1.414 1.00 98.38 304 ARG A C 1
ATOM 2324 O O . ARG A 1 304 ? -7.570 -5.568 -1.680 1.00 98.38 304 ARG A O 1
ATOM 2331 N N . TYR A 1 305 ? -5.354 -5.266 -1.511 1.00 98.50 305 TYR A N 1
ATOM 2332 C CA . TYR A 1 305 ? -5.354 -3.837 -1.811 1.00 98.50 305 TYR A CA 1
ATOM 2333 C C . TYR A 1 305 ? -4.894 -3.573 -3.246 1.00 98.50 305 TYR A C 1
ATOM 2335 O O . TYR A 1 305 ? -3.761 -3.878 -3.594 1.00 98.50 305 TYR A O 1
ATOM 2343 N N . VAL A 1 306 ? -5.747 -2.995 -4.093 1.00 97.38 306 VAL A N 1
ATOM 2344 C CA . VAL A 1 306 ? -5.342 -2.540 -5.434 1.00 97.38 306 VAL A CA 1
ATOM 2345 C C . VAL A 1 306 ? -5.037 -1.049 -5.368 1.00 97.38 306 VAL A C 1
ATOM 2347 O O . VAL A 1 306 ? -5.928 -0.237 -5.125 1.00 97.38 306 VAL A O 1
ATOM 2350 N N . MET A 1 307 ? -3.766 -0.705 -5.569 1.00 94.38 307 MET A N 1
ATOM 2351 C CA . MET A 1 307 ? -3.259 0.648 -5.343 1.00 94.38 307 MET A CA 1
ATOM 2352 C C . MET A 1 307 ? -3.605 1.585 -6.508 1.00 94.38 307 MET A C 1
ATOM 2354 O O . MET A 1 307 ? -3.429 1.233 -7.677 1.00 94.38 307 MET A O 1
ATOM 2358 N N . GLY A 1 308 ? -4.034 2.804 -6.186 1.00 87.69 308 GLY A N 1
ATOM 2359 C CA . GLY A 1 308 ? -4.155 3.931 -7.111 1.00 87.69 308 GLY A CA 1
ATOM 2360 C C . GLY A 1 308 ? -5.391 3.942 -8.015 1.00 87.69 308 GLY A C 1
ATOM 2361 O O . GLY A 1 308 ? -5.433 4.757 -8.941 1.00 87.69 308 GLY A O 1
ATOM 2362 N N . ILE A 1 309 ? -6.390 3.081 -7.783 1.00 88.50 309 ILE A N 1
ATOM 2363 C CA . ILE A 1 309 ? -7.628 3.063 -8.581 1.00 88.50 309 ILE A CA 1
ATOM 2364 C C . ILE A 1 309 ? -8.722 3.935 -7.953 1.00 88.50 309 ILE A C 1
ATOM 2366 O O . ILE A 1 309 ? -9.030 3.830 -6.768 1.00 88.50 309 ILE A O 1
ATOM 2370 N N . GLY A 1 310 ? -9.340 4.798 -8.764 1.00 82.75 310 GLY A N 1
ATOM 2371 C CA . GLY A 1 310 ? -10.333 5.767 -8.278 1.00 82.75 310 GLY A CA 1
ATOM 2372 C C . GLY A 1 310 ? -11.617 5.890 -9.078 1.00 82.75 310 GLY A C 1
ATOM 2373 O O . GLY A 1 310 ? -12.572 6.473 -8.569 1.00 82.75 310 GLY A O 1
ATOM 2374 N N . TYR A 1 311 ? -11.660 5.372 -10.305 1.00 86.94 311 TYR A N 1
ATOM 2375 C CA . TYR A 1 311 ? -12.883 5.426 -11.099 1.00 86.94 311 TYR A CA 1
ATOM 2376 C C . TYR A 1 311 ? -13.903 4.422 -10.550 1.00 86.94 311 TYR A C 1
ATOM 2378 O O . TYR A 1 311 ? -13.528 3.273 -10.289 1.00 86.94 311 TYR A O 1
ATOM 2386 N N . PRO A 1 312 ? -15.180 4.813 -10.378 1.00 89.62 312 PRO A N 1
ATOM 2387 C CA . PRO A 1 312 ? -16.204 3.925 -9.836 1.00 89.62 312 PRO A CA 1
ATOM 2388 C C . PRO A 1 312 ? -16.300 2.587 -10.575 1.00 89.62 312 PRO A C 1
ATOM 2390 O O . PRO A 1 312 ? -16.410 1.542 -9.937 1.00 89.62 312 PRO A O 1
ATOM 2393 N N . GLU A 1 313 ? -16.202 2.595 -11.906 1.00 91.00 313 GLU A N 1
ATOM 2394 C CA . GLU A 1 313 ? -16.300 1.385 -12.725 1.00 91.00 313 GLU A CA 1
ATOM 2395 C C . GLU A 1 313 ? -15.132 0.428 -12.454 1.00 91.00 313 GLU A C 1
ATOM 2397 O O . GLU A 1 313 ? -15.338 -0.780 -12.333 1.00 91.00 313 GLU A O 1
ATOM 2402 N N . ASP A 1 314 ? -13.919 0.965 -12.289 1.00 92.06 314 ASP A N 1
ATOM 2403 C CA . ASP A 1 314 ? -12.725 0.171 -11.984 1.00 92.06 314 ASP A CA 1
ATOM 2404 C C . ASP A 1 314 ? -12.813 -0.465 -10.602 1.00 92.06 314 ASP A C 1
ATOM 2406 O O . ASP A 1 314 ? -12.425 -1.619 -10.432 1.00 92.06 314 ASP A O 1
ATOM 2410 N N . ILE A 1 315 ? -13.358 0.266 -9.626 1.00 94.81 315 ILE A N 1
ATOM 2411 C CA . ILE A 1 315 ? -13.585 -0.245 -8.274 1.00 94.81 315 ILE A CA 1
ATOM 2412 C C . ILE A 1 315 ? -14.567 -1.417 -8.325 1.00 94.81 315 ILE A C 1
ATOM 2414 O O . ILE A 1 315 ? -14.267 -2.485 -7.795 1.00 94.81 315 ILE A O 1
ATOM 2418 N N . VAL A 1 316 ? -15.713 -1.267 -9.003 1.00 96.56 316 VAL A N 1
ATOM 2419 C CA . VAL A 1 316 ? -16.701 -2.356 -9.121 1.00 96.56 316 VAL A CA 1
ATOM 2420 C C . VAL A 1 316 ? -16.096 -3.586 -9.801 1.00 96.56 316 VAL A C 1
ATOM 2422 O O . VAL A 1 316 ? -16.294 -4.709 -9.330 1.00 96.56 316 VAL A O 1
ATOM 2425 N N . VAL A 1 317 ? -15.329 -3.393 -10.877 1.00 96.75 317 VAL A N 1
ATOM 2426 C CA . VAL A 1 317 ? -14.653 -4.492 -11.576 1.00 96.75 317 VAL A CA 1
ATOM 2427 C C . VAL A 1 317 ? -13.608 -5.155 -10.678 1.00 96.75 317 VAL A C 1
ATOM 2429 O O . VAL A 1 317 ? -13.616 -6.375 -10.546 1.00 96.75 317 VAL A O 1
ATOM 2432 N N . ALA A 1 318 ? -12.752 -4.390 -10.002 1.00 97.38 318 ALA A N 1
ATOM 2433 C CA . ALA A 1 318 ? -11.733 -4.942 -9.114 1.00 97.38 318 ALA A CA 1
ATOM 2434 C C . ALA A 1 318 ? -12.347 -5.706 -7.926 1.00 97.38 318 ALA A C 1
ATOM 2436 O O . ALA A 1 318 ? -11.854 -6.777 -7.573 1.00 97.38 318 ALA A O 1
ATOM 2437 N N . VAL A 1 319 ? -13.467 -5.229 -7.366 1.00 98.38 319 VAL A N 1
ATOM 2438 C CA . VAL A 1 319 ? -14.249 -5.971 -6.360 1.00 98.38 319 VAL A CA 1
ATOM 2439 C C . VAL A 1 319 ? -14.763 -7.288 -6.934 1.00 98.38 319 VAL A C 1
ATOM 2441 O O . VAL A 1 319 ? -14.619 -8.331 -6.299 1.00 98.38 319 VAL A O 1
ATOM 2444 N N . ALA A 1 320 ? -15.322 -7.286 -8.149 1.00 98.31 320 ALA A N 1
ATOM 2445 C CA . ALA A 1 320 ? -15.774 -8.513 -8.809 1.00 98.31 320 ALA A CA 1
ATOM 2446 C C . ALA A 1 320 ? -14.626 -9.509 -9.070 1.00 98.31 320 ALA A C 1
ATOM 2448 O O . ALA A 1 320 ? -14.862 -10.719 -9.063 1.00 98.31 320 ALA A O 1
ATOM 2449 N N . LEU A 1 321 ? -13.398 -9.010 -9.234 1.00 98.31 321 LEU A N 1
ATOM 2450 C CA . LEU A 1 321 ? -12.164 -9.793 -9.346 1.00 98.31 321 LEU A CA 1
ATOM 2451 C C . LEU A 1 321 ? -11.541 -10.150 -7.982 1.00 98.31 321 LEU A C 1
ATOM 2453 O O . LEU A 1 321 ? -10.546 -10.868 -7.931 1.00 98.31 321 LEU A O 1
ATOM 2457 N N . GLY A 1 322 ? -12.150 -9.731 -6.870 1.00 98.06 322 GLY A N 1
ATOM 2458 C CA . GLY A 1 322 ? -11.801 -10.164 -5.518 1.00 98.06 322 GLY A CA 1
ATOM 2459 C C . GLY A 1 322 ? -10.810 -9.270 -4.777 1.00 98.06 322 GLY A C 1
ATOM 2460 O O . GLY A 1 322 ? -10.145 -9.773 -3.872 1.00 98.06 322 GLY A O 1
ATOM 2461 N N . ALA A 1 323 ? -10.691 -7.995 -5.157 1.00 98.19 323 ALA A N 1
ATOM 2462 C CA . ALA A 1 323 ? -10.006 -6.964 -4.377 1.00 98.19 323 ALA A CA 1
ATOM 2463 C C . ALA A 1 323 ? -10.926 -6.358 -3.300 1.00 98.19 323 ALA A C 1
ATOM 2465 O O . ALA A 1 323 ? -12.142 -6.295 -3.481 1.00 98.19 323 ALA A O 1
ATOM 2466 N N . ASP A 1 324 ? -10.339 -5.882 -2.198 1.00 98.12 324 ASP A N 1
ATOM 2467 C CA . ASP A 1 324 ? -11.080 -5.383 -1.033 1.00 98.12 324 ASP A CA 1
ATOM 2468 C C . ASP A 1 324 ? -10.805 -3.905 -0.715 1.00 98.12 324 ASP A C 1
ATOM 2470 O O . ASP A 1 324 ? -11.650 -3.234 -0.133 1.00 98.12 324 ASP A O 1
ATOM 2474 N N . MET A 1 325 ? -9.622 -3.385 -1.041 1.00 97.94 325 MET A N 1
ATOM 2475 C CA . MET A 1 325 ? -9.216 -2.025 -0.670 1.00 97.94 325 MET A CA 1
ATOM 2476 C C . MET A 1 325 ? -8.737 -1.252 -1.892 1.00 97.94 325 MET A C 1
ATOM 2478 O O . MET A 1 325 ? -8.084 -1.828 -2.766 1.00 97.94 325 MET A O 1
ATOM 2482 N N . PHE A 1 326 ? -9.021 0.050 -1.908 1.00 96.06 326 PHE A N 1
ATOM 2483 C CA . PHE A 1 326 ? -8.711 0.965 -3.008 1.00 96.06 326 PHE A CA 1
ATOM 2484 C C . PHE A 1 326 ? -8.362 2.351 -2.472 1.00 96.06 326 PHE A C 1
ATOM 2486 O O . PHE A 1 326 ? -8.857 2.740 -1.416 1.00 96.06 326 PHE A O 1
ATOM 2493 N N . ASP A 1 327 ? -7.574 3.122 -3.211 1.00 92.56 327 ASP A N 1
ATOM 2494 C CA . ASP A 1 327 ? -7.279 4.519 -2.903 1.00 92.56 327 ASP A CA 1
ATOM 2495 C C . ASP A 1 327 ? -7.168 5.348 -4.181 1.00 92.56 327 ASP A C 1
ATOM 2497 O O . ASP A 1 327 ? -6.691 4.884 -5.217 1.00 92.56 327 ASP A O 1
ATOM 2501 N N . CYS A 1 328 ? -7.578 6.613 -4.108 1.00 85.38 328 CYS A N 1
ATOM 2502 C CA . CYS A 1 328 ? -7.264 7.560 -5.164 1.00 85.38 328 CYS A CA 1
ATOM 2503 C C . CYS A 1 328 ? -7.389 9.007 -4.696 1.00 85.38 328 CYS A C 1
ATOM 2505 O O . CYS A 1 328 ? -8.261 9.369 -3.907 1.00 85.38 328 CYS A O 1
ATOM 2507 N N . VAL A 1 329 ? -6.568 9.873 -5.285 1.00 80.62 329 VAL A N 1
ATOM 2508 C CA . VAL A 1 329 ? -6.696 11.332 -5.156 1.00 80.62 329 VAL A CA 1
ATOM 2509 C C . VAL A 1 329 ? -7.833 11.911 -6.006 1.00 80.62 329 VAL A C 1
ATOM 2511 O O . VAL A 1 329 ? -8.131 13.095 -5.881 1.00 80.62 329 VAL A O 1
ATOM 2514 N N . TRP A 1 330 ? -8.428 11.128 -6.916 1.00 76.12 330 TRP A N 1
ATOM 2515 C CA . TRP A 1 330 ? -9.367 11.635 -7.922 1.00 76.12 330 TRP A CA 1
ATOM 2516 C C . TRP A 1 330 ? -10.570 12.367 -7.306 1.00 76.12 330 TRP A C 1
ATOM 2518 O O . TRP A 1 330 ? -10.717 13.539 -7.641 1.00 76.12 330 TRP A O 1
ATOM 2528 N N . PRO A 1 331 ? -11.332 11.806 -6.340 1.00 70.69 331 PRO A N 1
ATOM 2529 C CA . PRO A 1 331 ? -12.528 12.476 -5.816 1.00 70.69 331 PRO A CA 1
ATOM 2530 C C . PRO A 1 331 ? -12.248 13.837 -5.166 1.00 70.69 331 PRO A C 1
ATOM 2532 O O . PRO A 1 331 ? -13.005 14.787 -5.348 1.00 70.69 331 PRO A O 1
ATOM 2535 N N . THR A 1 332 ? -11.143 13.960 -4.424 1.00 67.31 332 THR A N 1
ATOM 2536 C CA . THR A 1 332 ? -10.772 15.222 -3.762 1.00 67.31 332 THR A CA 1
ATOM 2537 C C . THR A 1 332 ? -10.157 16.222 -4.739 1.00 67.31 332 THR A C 1
ATOM 2539 O O . THR A 1 332 ? -10.341 17.425 -4.576 1.00 67.31 332 THR A O 1
ATOM 2542 N N . ARG A 1 333 ? -9.464 15.763 -5.790 1.00 65.44 333 ARG A N 1
ATOM 2543 C CA . ARG A 1 333 ? -8.959 16.645 -6.854 1.00 65.44 333 ARG A CA 1
ATOM 2544 C C . ARG A 1 333 ? -10.077 17.177 -7.746 1.00 65.44 333 ARG A C 1
ATOM 2546 O O . ARG A 1 333 ? -10.030 18.355 -8.086 1.00 65.44 333 ARG A O 1
ATOM 2553 N N . THR A 1 334 ? -11.052 16.345 -8.110 1.00 59.09 334 THR A N 1
ATOM 2554 C CA . THR A 1 334 ? -12.155 16.737 -9.000 1.00 59.09 334 THR A CA 1
ATOM 2555 C C . THR A 1 334 ? -13.166 17.649 -8.325 1.00 59.09 334 THR A C 1
ATOM 2557 O O . THR A 1 334 ? -13.659 18.575 -8.965 1.00 59.09 334 THR A O 1
ATOM 2560 N N . ALA A 1 335 ? -13.417 17.460 -7.025 1.00 56.34 335 ALA A N 1
ATOM 2561 C CA . ALA A 1 335 ? -14.272 18.355 -6.247 1.00 56.34 335 ALA A CA 1
ATOM 2562 C C . ALA A 1 335 ? -13.723 19.793 -6.207 1.00 56.34 335 ALA A C 1
ATOM 2564 O O . ALA A 1 335 ? -14.479 20.752 -6.332 1.00 56.34 335 ALA A O 1
ATOM 2565 N N . VAL A 1 336 ? -12.398 19.948 -6.105 1.00 55.12 336 VAL A N 1
ATOM 2566 C CA . VAL A 1 336 ? -11.727 21.261 -6.151 1.00 55.12 336 VAL A CA 1
ATOM 2567 C C . VAL A 1 336 ? -11.683 21.832 -7.578 1.00 55.12 336 VAL A C 1
ATOM 2569 O O . VAL A 1 336 ? -11.501 23.034 -7.747 1.00 55.12 336 VAL A O 1
ATOM 2572 N N . SER A 1 337 ? -11.883 21.001 -8.608 1.00 47.66 337 SER A N 1
ATOM 2573 C CA . SER A 1 337 ? -11.960 21.411 -10.017 1.00 47.66 337 SER A CA 1
ATOM 2574 C C . SER A 1 337 ? -13.390 21.409 -10.585 1.00 47.66 337 SER A C 1
ATOM 2576 O O . SER A 1 337 ? -13.556 21.219 -11.788 1.00 47.66 337 SER A O 1
ATOM 2578 N N . GLU A 1 338 ? -14.410 21.579 -9.732 1.00 43.50 338 GLU A N 1
ATOM 2579 C CA . GLU A 1 338 ? -15.834 21.742 -10.095 1.00 43.50 338 GLU A CA 1
ATOM 2580 C C . GLU A 1 338 ? -16.495 20.553 -10.832 1.00 43.50 338 GLU A C 1
ATOM 2582 O O . GLU A 1 338 ? -17.543 20.702 -11.459 1.00 43.50 338 GLU A O 1
ATOM 2587 N N . GLN A 1 339 ? -15.939 19.341 -10.731 1.00 40.94 339 GLN A N 1
ATOM 2588 C CA . GLN A 1 339 ? -16.561 18.121 -11.261 1.00 40.94 339 GLN A CA 1
ATOM 2589 C C . GLN A 1 339 ? -17.226 17.319 -10.134 1.00 40.94 339 GLN A C 1
ATOM 2591 O O . GLN A 1 339 ? -16.542 16.741 -9.286 1.00 40.94 339 GLN A O 1
ATOM 2596 N N . LEU A 1 340 ? -18.565 17.257 -10.139 1.00 44.69 340 LEU A N 1
ATOM 2597 C CA . LEU A 1 340 ? -19.334 16.401 -9.230 1.00 44.69 340 LEU A CA 1
ATOM 2598 C C . LEU A 1 340 ? -19.456 14.968 -9.760 1.00 44.69 340 LEU A C 1
ATOM 2600 O O . LEU A 1 340 ? -19.783 14.737 -10.925 1.00 44.69 340 LEU A O 1
ATOM 2604 N N . ILE A 1 341 ? -19.278 14.002 -8.858 1.00 57.59 341 ILE A N 1
ATOM 2605 C CA . ILE A 1 341 ? -19.617 12.600 -9.102 1.00 57.59 341 ILE A CA 1
ATOM 2606 C C . ILE A 1 341 ? -21.125 12.450 -8.886 1.00 57.59 341 ILE A C 1
ATOM 2608 O O . ILE A 1 341 ? -21.612 12.549 -7.760 1.00 57.59 341 ILE A O 1
ATOM 2612 N N . HIS A 1 342 ? -21.868 12.199 -9.960 1.00 43.28 342 HIS A N 1
ATOM 2613 C CA . HIS A 1 342 ? -23.293 11.885 -9.895 1.00 43.28 342 HIS A CA 1
ATOM 2614 C C . HIS A 1 342 ? -23.532 10.453 -10.367 1.00 43.28 342 HIS A C 1
ATOM 2616 O O . HIS A 1 342 ? -22.976 10.032 -11.380 1.00 43.28 342 HIS A O 1
ATOM 2622 N N . GLN A 1 343 ? -24.407 9.718 -9.675 1.00 39.25 343 GLN A N 1
ATOM 2623 C CA . GLN A 1 343 ? -25.012 8.527 -10.266 1.00 39.25 343 GLN A CA 1
ATOM 2624 C C . GLN A 1 343 ? -25.831 8.983 -11.473 1.00 39.25 343 GLN A C 1
ATOM 2626 O O . GLN A 1 343 ? -26.866 9.630 -11.319 1.00 39.25 343 GLN A O 1
ATOM 2631 N N . THR A 1 344 ? -25.362 8.686 -12.681 1.00 36.41 344 THR A N 1
ATOM 2632 C CA . THR A 1 344 ? -26.202 8.827 -13.868 1.00 36.41 344 THR A CA 1
ATOM 2633 C C . THR A 1 344 ? -27.258 7.724 -13.781 1.00 36.41 344 THR A C 1
ATOM 2635 O O . THR A 1 344 ? -26.882 6.556 -13.654 1.00 36.41 344 THR A O 1
ATOM 2638 N N . PRO A 1 345 ? -28.568 8.030 -13.787 1.00 34.22 345 PRO A N 1
ATOM 2639 C CA . PRO A 1 345 ? -29.570 6.979 -13.859 1.00 34.22 345 PRO A CA 1
ATOM 2640 C C . PRO A 1 345 ? -29.315 6.182 -15.140 1.00 34.22 345 PRO A C 1
ATOM 2642 O O . PRO A 1 345 ? -29.217 6.759 -16.223 1.00 34.22 345 PRO A O 1
ATOM 2645 N N . TYR A 1 346 ? -29.159 4.863 -15.004 1.00 33.00 346 TYR A N 1
ATOM 2646 C CA . TYR A 1 346 ? -29.080 3.951 -16.139 1.00 33.00 346 TYR A CA 1
ATOM 2647 C C . TYR A 1 346 ? -30.358 4.118 -16.968 1.00 33.00 346 TYR A C 1
ATOM 2649 O O . TYR A 1 346 ? -31.414 3.583 -16.631 1.00 33.00 346 TYR A O 1
ATOM 2657 N N . HIS A 1 347 ? -30.282 4.897 -18.045 1.00 30.61 347 HIS A N 1
ATOM 2658 C CA . HIS A 1 347 ? -31.316 4.905 -19.062 1.00 30.61 347 HIS A CA 1
ATOM 2659 C C . HIS A 1 347 ? -31.183 3.601 -19.840 1.00 30.61 347 HIS A C 1
ATOM 2661 O O . HIS A 1 347 ? -30.268 3.436 -20.644 1.00 30.61 347 HIS A O 1
ATOM 2667 N N . HIS A 1 348 ? -32.081 2.659 -19.553 1.00 32.53 348 HIS A N 1
ATOM 2668 C CA . HIS A 1 348 ? -32.333 1.523 -20.427 1.00 32.53 348 HIS A CA 1
ATOM 2669 C C . HIS A 1 348 ? -32.665 2.051 -21.829 1.00 32.53 348 HIS A C 1
ATOM 2671 O O . HIS A 1 348 ? -33.677 2.734 -21.997 1.00 32.53 348 HIS A O 1
ATOM 2677 N N . TYR A 1 349 ? -31.817 1.729 -22.802 1.00 31.95 349 TYR A N 1
ATOM 2678 C CA . TYR A 1 349 ? -32.140 1.752 -24.224 1.00 31.95 349 TYR A CA 1
ATOM 2679 C C . TYR A 1 349 ? -31.889 0.371 -24.807 1.00 31.95 349 TYR A C 1
ATOM 2681 O O . TYR A 1 349 ? -30.858 -0.238 -24.433 1.00 31.95 349 TYR A O 1
#

pLDDT: mean 78.89, std 25.36, range [24.69, 98.69]

Radius of gyration: 24.3 Å; chains: 1; bounding box: 87×64×56 Å

Sequence (349 aa):
MRLTSGAINVRANIFHTAKAITTRPHLARPYAFPVSIRYTSTMSTMSSSSVTEPHTRQPSALTFDLHGRCSASKARASTLHLPHGSVQLPIFMPVATQASLKGLTPEQLEDTSCKLCLNNTYHLGLKPGQNVLDLVGGAHKLQGWNYNILTDSGGFQMVSLLKLARVTEEGVRFLSPHDGSPMLLTPEHSMSLQNSIGSDIMMQLDDVIQTTSPDHARMKEAMERSVRWLDRCIVAHKKPETQNLFCIIQGGLDLDLRRQCTVEMLQRDTPGIAIGGLSGGEAKADFCKVVDTCTDLLPENKPRYVMGIGYPEDIVVAVALGADMFDCVWPTRTAVSEQLIHQTPYHHY

Foldseek 3Di:
DDDDDDDDDDDDDDDDDDDDDDDDDDDDDDDDDDDDDDDDDDDDDDDDDDDPDQQDAFAAQWFKAWDDADPQFQFTWIWIAFPLGIDTWQDEAEEDAALDQPPDALVRVVVDSDQEHEYELVNNCVVVHLVVLQVQVASCSVNVHRGAYEYELNQVVQVVVFPAWDQDLQAIWHADPVPRHIDGDAQLNSLSSCVSNQGREYETDFQEDQLPDPPQVVQLVRLVSLLVSVVVNVVNHDCNNRHFYEREQGRRLDLVSSLVSLVSRVSNVGQAYEYDNPPNDDDPVSVLSSLLSNQVSDDPRHAYEYEADDDPVSSVSSSSSNHIYYYHNVVSVVVVVVDDDDDDPPDDD

Secondary structure (DSSP, 8-state):
---------------------------------------------------PPP-PPPP-S-EEEEEEE-SSSS-EEEEEEETTEEEEESEEEEEETTSS-TT--HHHHHTTT--EEEEPHHHHIIIIIHHHHHHHTSHHHHHT--SEEEE--SHHHHHHH-TT-EE-SS-EEEE-TTT--EEEE-HHHHHHHHHHHT-SEEEPP-----TT---HHHHHHHHHHHHHHHHHHHHH---TTT-EEEEEE--TT-HHHHHHHHHHHHTT--SEEEE-S-SSS--HHHHHHHHHHHHTTS-TTS-EEETT---HHHHHHHHHTT--EEEESHHHHHHHTT-----------

Organism: Exophiala mesophila (NCBI:txid212818)